Protein AF-A0A7X8V7N8-F1 (afdb_monomer)

Nearest PDB structures (foldseek):
  2z86-assembly1_A  TM=4.215E-01  e=2.408E-12  Escherichia coli
  2z86-assembly1_B  TM=4.150E-01  e=5.001E-12  Escherichia coli
  2z87-assembly3_B  TM=4.044E-01  e=1.797E-11  Escherichia coli
  2z87-assembly2_A  TM=4.180E-01  e=5.380E-11  Escherichia coli
  2z86-assembly2_C  TM=4.058E-01  e=2.926E-11  Escherichia coli

Solvent-accessible surface area (backbone atoms only — not comparable to full-atom values): 20591 Å² total; per-residue (Å²): 122,91,45,57,41,82,44,77,66,94,59,39,12,27,65,52,48,42,48,51,37,74,69,47,87,34,66,22,32,33,39,40,76,54,80,61,51,78,46,63,41,94,63,21,65,59,48,54,52,49,49,29,63,78,66,63,26,29,28,34,30,42,16,26,21,50,84,84,38,87,40,78,61,68,78,71,53,91,86,69,52,49,77,83,62,60,52,59,52,50,40,39,25,30,25,68,46,45,33,53,18,44,72,66,58,88,66,87,34,76,60,33,19,56,56,41,39,54,56,37,34,61,74,77,30,52,64,41,71,40,98,46,71,32,30,37,41,43,75,75,73,85,70,56,70,81,69,58,75,54,57,88,72,29,75,91,41,52,70,51,53,52,42,46,45,52,44,51,50,52,49,27,51,74,73,71,65,55,66,69,70,76,84,77,88,54,72,84,76,68,76,91,55,93,19,56,30,17,41,38,26,45,36,63,61,35,54,91,32,36,67,55,22,49,52,39,62,73,58,47,50,62,100,62,55,58,37,36,38,39,25,34,55,55,48,84,64,57,28,59,63,56,58,58,72,51,60,84,42,88,46,52,43,81,43,77,48,61,92,62,91,53,62,66,65,44,29,48,50,56,47,67,72,35,88,82,38,12,49,29,40,28,51,44,55,32,81,44,65,63,94,49,49,49,50,68,39,54,54,56,48,48,36,68,76,64,55,48,61,65,48,70,49,60,42,67,48,54,51,101,84,68,48,76,35,89,82,40,78,46,70,67,84,77,62,41,86,69,50,20,78,53,46,57,58,29,51,99,67,92,69,46,44,39,34,34,34,33,72,60,52,69,70,76,106

Sequence (365 aa):
MNRVKIFRPTSFSTAEIKKIASESDSDFTLIYSRPGRFDFVRLGLERMVQVADDTLAGMVYSDHFNGGKPHPVIDCQKGSLRDDFDFGGVQLYRSDVLKNAAAQMSKDYKYAGLYDLRLKVSQIAELVHINEFLYYESDTDTRASGEKIFDYVNPRNREVQIEMEQVCTEHLKAIGAWLKPVFKDVDLSLGNFEYEASVIIPCKNRAGTIADALRSALSQKTDFPYNVIVVDDNSTDGTIEIIKSFLSDPKLVYIAQDAGWHGIGGNWNAAIHHEACGRFALQLDSDDIYSGPDTVQKIVDAFREQDCAMVIGSYEITDINFKTLPPGKIDHREWTPDNGRNNALRINGLGAPRGFWTPLLRRIN

pLDDT: mean 92.09, std 10.92, range [41.94, 98.88]

Radius of gyration: 24.15 Å; Cα contacts (8 Å, |Δi|>4): 673; chains: 1; bounding box: 61×39×66 Å

Secondary structure (DSSP, 8-state):
-TTEEEE--S---HHHHHHHHHH--SSEEEEE-SSEEEEEPTTHHHHHHHHHHHHT-SEEEEEEEETTEEEPPPP--TT---SS----SEEEEEHHHHHHHHHT--S--SS-HHHHHHHHHHHHS-EEEEEEEEEEEEES----HHHHTTGGG-GGGHHHHHHHHHHHHHHHHHTT----S------TT-S--S-SEEEEEEESS-TTTHHHHHHHHHT---SS-EEEEEEE----SSHHHHHHHTTTSTTEEEEE--SS--HHHHHHHHHHHSTT--SEEEE--TT---SSTTHHHHHHHHHHHHT-SEEE--EEEE-TT-PEEEEEEE--TT--TTTHHHHHHHSS---SSEEEEHHHHHHH-

Foldseek 3Di:
DQAEDEDEFPALKLVSLLVQLVPGPHQKYKYQPADFDKFWDVCLVVVQVVCCVVQVFQKEAEWAAEVNHTDGADDDDQPQQAPPHPSDRMMMGRSVLSNQQSVPPPDIARHCNNSLSVLSSSVPGHYDYDHDHTIYTYDPDPDDPVVVVCPLLFPVCVSVLVVSLVSLQVSCVVVVNADFLDDDFDDLVPDDAPFQAEEEEEDEALQPFQLQQVVQVLLADAPTHYAYEYEYAPYDNCNVVSLVVCVVRPRYHYHYDDPDDCPPPNSVVVQLPDRNHHQKYKYDYSRDHDPDNHRVVVQSVCCVVVSDFKDAAKDFDADPVRHGDPPGIRGPPVQDSGHNVSSCSHHPDPHDTMMGRSVVVVVVD

Mean predicted aligned error: 5.74 Å

Structure (mmCIF, N/CA/C/O backbone):
data_AF-A0A7X8V7N8-F1
#
_entry.id   AF-A0A7X8V7N8-F1
#
loop_
_atom_site.group_PDB
_atom_site.id
_atom_site.type_symbol
_atom_site.label_atom_id
_atom_site.label_alt_id
_atom_site.label_comp_id
_atom_site.label_asym_id
_atom_site.label_entity_id
_atom_site.label_seq_id
_atom_site.pdbx_PDB_ins_code
_atom_site.Cartn_x
_atom_site.Cartn_y
_atom_site.Cartn_z
_atom_site.occupancy
_atom_site.B_iso_or_equiv
_atom_site.auth_seq_id
_atom_site.auth_comp_id
_atom_site.auth_asym_id
_atom_site.auth_atom_id
_atom_site.pdbx_PDB_model_num
ATOM 1 N N . MET A 1 1 ? 31.096 0.636 -22.786 1.00 56.31 1 MET A N 1
ATOM 2 C CA . MET A 1 1 ? 30.046 1.590 -23.220 1.00 56.31 1 MET A CA 1
ATOM 3 C C . MET A 1 1 ? 29.354 1.260 -24.552 1.00 56.31 1 MET A C 1
ATOM 5 O O . MET A 1 1 ? 28.277 1.788 -24.757 1.00 56.31 1 MET A O 1
ATOM 9 N N . ASN A 1 2 ? 29.853 0.356 -25.414 1.00 76.06 2 ASN A N 1
ATOM 10 C CA . ASN A 1 2 ? 29.203 0.031 -26.705 1.00 76.06 2 ASN A CA 1
ATOM 11 C C . ASN A 1 2 ? 28.040 -0.994 -26.634 1.00 76.06 2 ASN A C 1
ATOM 13 O O . ASN A 1 2 ? 27.605 -1.486 -27.665 1.00 76.06 2 ASN A O 1
ATOM 17 N N . ARG A 1 3 ? 27.580 -1.363 -25.426 1.00 94.00 3 ARG A N 1
ATOM 18 C CA . ARG A 1 3 ? 26.548 -2.399 -25.190 1.00 94.00 3 ARG A CA 1
ATOM 19 C C . ARG A 1 3 ? 25.219 -1.844 -24.667 1.00 94.00 3 ARG A C 1
ATOM 21 O O . ARG A 1 3 ? 24.265 -2.598 -24.537 1.00 94.00 3 ARG A O 1
ATOM 28 N N . VAL A 1 4 ? 25.150 -0.550 -24.345 1.00 97.62 4 VAL A N 1
ATOM 29 C CA . VAL A 1 4 ? 23.971 0.073 -23.725 1.00 97.62 4 VAL A CA 1
ATOM 30 C C . VAL A 1 4 ? 23.521 1.255 -24.569 1.00 97.62 4 VAL A C 1
ATOM 32 O O . VAL A 1 4 ? 24.331 2.130 -24.878 1.00 97.62 4 VAL A O 1
ATOM 35 N N . LYS A 1 5 ? 22.232 1.311 -24.904 1.00 97.75 5 LYS A N 1
ATOM 36 C CA . LYS A 1 5 ? 21.587 2.502 -25.465 1.00 97.75 5 LYS A CA 1
ATOM 37 C C . LYS A 1 5 ? 20.725 3.173 -24.404 1.00 97.75 5 LYS A C 1
ATOM 39 O O . LYS A 1 5 ? 19.970 2.495 -23.720 1.00 97.75 5 LYS A O 1
ATOM 44 N N . ILE A 1 6 ? 20.855 4.489 -24.252 1.00 97.25 6 ILE A N 1
ATOM 45 C CA . ILE A 1 6 ? 20.177 5.259 -23.200 1.00 97.25 6 ILE A CA 1
ATOM 46 C C . ILE A 1 6 ? 19.026 6.060 -23.805 1.00 97.25 6 ILE A C 1
ATOM 48 O O . ILE A 1 6 ? 19.231 6.808 -24.761 1.00 97.25 6 ILE A O 1
ATOM 52 N N . PHE A 1 7 ? 17.848 5.965 -23.193 1.00 97.25 7 PHE A N 1
ATOM 53 C CA . PHE A 1 7 ? 16.649 6.707 -23.560 1.00 97.25 7 PHE A CA 1
ATOM 54 C C . PHE A 1 7 ? 16.176 7.605 -22.417 1.00 97.25 7 PHE A C 1
ATOM 56 O O . PHE A 1 7 ? 16.168 7.225 -21.245 1.00 97.25 7 PHE A O 1
ATOM 63 N N . ARG A 1 8 ? 15.756 8.816 -22.793 1.00 94.81 8 ARG A N 1
ATOM 64 C CA . ARG A 1 8 ? 15.126 9.811 -21.917 1.00 94.81 8 ARG A CA 1
ATOM 65 C C . ARG A 1 8 ? 13.708 10.077 -22.430 1.00 94.81 8 ARG A C 1
ATOM 67 O O . ARG A 1 8 ? 13.538 11.021 -23.203 1.00 94.81 8 ARG A O 1
ATOM 74 N N . PRO A 1 9 ? 12.733 9.210 -22.107 1.00 89.50 9 PRO A N 1
ATOM 75 C CA . PRO A 1 9 ? 11.371 9.353 -22.605 1.00 89.50 9 PRO A CA 1
ATOM 76 C C . PRO A 1 9 ? 10.776 10.707 -22.220 1.00 89.50 9 PRO A C 1
ATOM 78 O O . PRO A 1 9 ? 10.986 11.210 -21.117 1.00 89.50 9 PRO A O 1
ATOM 81 N N . THR A 1 10 ? 9.999 11.281 -23.134 1.00 83.56 10 THR A N 1
ATOM 82 C CA . THR A 1 10 ? 9.235 12.519 -22.876 1.00 83.56 10 THR A CA 1
ATOM 83 C C . THR A 1 10 ? 7.825 12.243 -22.347 1.00 83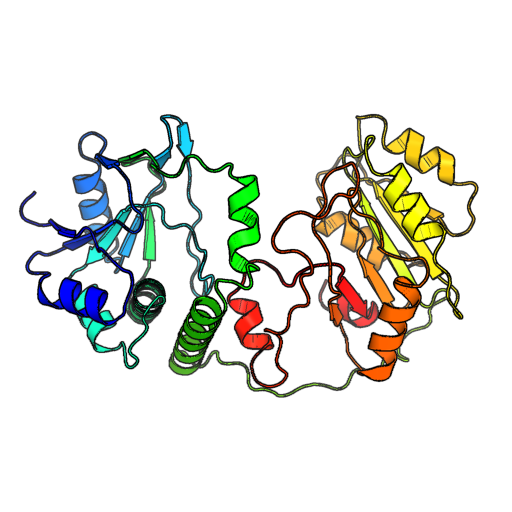.56 10 THR A C 1
ATOM 85 O O . THR A 1 10 ? 7.159 13.143 -21.841 1.00 83.56 10 THR A O 1
ATOM 88 N N . SER A 1 11 ? 7.370 10.992 -22.453 1.00 89.19 11 SER A N 1
ATOM 89 C CA . SER A 1 11 ? 6.117 10.476 -21.899 1.00 89.19 11 SER A CA 1
ATOM 90 C C . SER A 1 11 ? 6.263 8.985 -21.590 1.00 89.19 11 SER A C 1
ATOM 92 O O . SER A 1 11 ? 7.183 8.340 -22.082 1.00 89.19 11 SER A O 1
ATOM 94 N N . PHE A 1 12 ? 5.325 8.411 -20.843 1.00 91.56 12 PHE A N 1
ATOM 95 C CA . PHE A 1 12 ? 5.281 6.967 -20.583 1.00 91.56 12 PHE A CA 1
ATOM 96 C C . PHE A 1 12 ? 4.120 6.285 -21.314 1.00 91.56 12 PHE A C 1
ATOM 98 O O . PHE A 1 12 ? 3.522 5.345 -20.804 1.00 91.56 12 PHE A O 1
ATOM 105 N N . SER A 1 13 ? 3.784 6.769 -22.512 1.00 96.12 13 SER A N 1
ATOM 106 C CA . SER A 1 13 ? 2.738 6.187 -23.362 1.00 96.12 13 SER A CA 1
ATOM 107 C C . SER A 1 13 ? 3.183 4.877 -24.022 1.00 96.12 13 SER A C 1
ATOM 109 O O . SER A 1 13 ? 4.377 4.657 -24.239 1.00 96.12 13 SER A O 1
ATOM 111 N N . THR A 1 14 ? 2.234 4.024 -24.424 1.00 98.00 14 THR A N 1
ATOM 112 C CA . THR A 1 14 ? 2.541 2.804 -25.199 1.00 98.00 14 THR A CA 1
ATOM 113 C C . THR A 1 14 ? 3.301 3.135 -26.486 1.00 98.00 14 THR A C 1
ATOM 115 O O . THR A 1 14 ? 4.229 2.418 -26.859 1.00 98.00 14 THR A O 1
ATOM 118 N N . ALA A 1 15 ? 2.948 4.239 -27.152 1.00 97.94 15 ALA A N 1
ATOM 119 C CA . ALA A 1 15 ? 3.613 4.678 -28.375 1.00 97.94 15 ALA A CA 1
ATOM 120 C C . ALA A 1 15 ? 5.097 5.011 -28.144 1.00 97.94 15 ALA A C 1
ATOM 122 O O . ALA A 1 15 ? 5.948 4.557 -28.910 1.00 97.94 15 ALA A O 1
ATOM 123 N N . GLU A 1 16 ? 5.419 5.743 -27.071 1.00 97.56 16 GLU A N 1
ATOM 124 C CA . GLU A 1 16 ? 6.809 6.072 -26.727 1.00 97.56 16 GLU A CA 1
ATOM 125 C C . GLU A 1 16 ? 7.606 4.814 -26.356 1.00 97.56 16 GLU A C 1
ATOM 127 O O . GLU A 1 16 ? 8.729 4.633 -26.824 1.00 97.56 16 GLU A O 1
ATOM 132 N N . ILE A 1 17 ? 7.015 3.890 -25.591 1.00 98.12 17 ILE A N 1
ATOM 133 C CA . ILE A 1 17 ? 7.671 2.622 -25.247 1.00 98.12 17 ILE A CA 1
ATOM 134 C C . ILE A 1 17 ? 7.950 1.768 -26.491 1.00 98.12 17 ILE A C 1
ATOM 136 O O . ILE A 1 17 ? 9.059 1.254 -26.654 1.00 98.12 17 ILE A O 1
ATOM 140 N N . LYS A 1 18 ? 6.982 1.639 -27.405 1.00 98.38 18 LYS A N 1
ATOM 141 C CA . LYS A 1 18 ? 7.172 0.908 -28.669 1.00 98.38 18 LYS A CA 1
ATOM 142 C C . LYS A 1 18 ? 8.242 1.560 -29.544 1.00 98.38 18 LYS A C 1
ATOM 144 O O . LYS A 1 18 ? 9.033 0.849 -30.166 1.00 98.38 18 LYS A O 1
ATOM 149 N N . LYS A 1 19 ? 8.314 2.893 -29.558 1.00 98.25 19 LYS A N 1
ATOM 150 C CA . LYS A 1 19 ? 9.383 3.631 -30.238 1.00 98.25 19 LYS A CA 1
ATOM 151 C C . LYS A 1 19 ? 10.750 3.300 -29.636 1.00 98.25 19 LYS A C 1
ATOM 153 O O . LYS A 1 19 ? 11.632 2.878 -30.384 1.00 98.25 19 LYS A O 1
ATOM 158 N N . ILE A 1 20 ? 10.901 3.392 -28.312 1.00 98.31 20 ILE A N 1
ATOM 159 C CA . ILE A 1 20 ? 12.133 3.006 -27.602 1.00 98.31 20 ILE A CA 1
ATOM 160 C C . ILE A 1 20 ? 12.540 1.580 -27.980 1.00 98.31 20 ILE A C 1
ATOM 162 O O . ILE A 1 20 ? 13.678 1.358 -28.393 1.00 98.31 20 ILE A O 1
ATOM 166 N N . ALA A 1 21 ? 11.608 0.625 -27.931 1.00 98.12 21 ALA A N 1
ATOM 167 C CA . ALA A 1 21 ? 11.865 -0.760 -28.314 1.00 98.12 21 ALA A CA 1
ATOM 168 C C . ALA A 1 21 ? 12.367 -0.899 -29.759 1.00 98.12 21 ALA A C 1
ATOM 170 O O . ALA A 1 21 ? 13.331 -1.623 -30.013 1.00 98.12 21 ALA A O 1
ATOM 171 N N . SER A 1 22 ? 11.756 -0.180 -30.704 1.00 98.06 22 SER A N 1
ATOM 172 C CA . SER A 1 22 ? 12.162 -0.204 -32.115 1.00 98.06 22 SER A CA 1
ATOM 173 C C . SER A 1 22 ? 13.557 0.386 -32.348 1.00 98.06 22 SER A C 1
ATOM 175 O O . SER A 1 22 ? 14.311 -0.120 -33.177 1.00 98.06 22 SER A O 1
ATOM 177 N N . GLU A 1 23 ? 13.928 1.407 -31.575 1.00 98.00 23 GLU A N 1
ATOM 178 C CA . GLU A 1 23 ? 15.216 2.095 -31.670 1.00 98.00 23 GLU A CA 1
ATOM 179 C C . GLU A 1 23 ? 16.317 1.408 -30.845 1.00 98.00 23 GLU A C 1
ATOM 181 O O . GLU A 1 23 ? 17.474 1.811 -30.918 1.00 98.00 23 GLU A O 1
ATOM 186 N N . SER A 1 24 ? 16.000 0.381 -30.056 1.00 97.19 24 SER A N 1
ATOM 187 C CA . SER A 1 24 ? 16.948 -0.312 -29.174 1.00 97.19 24 SER A CA 1
ATOM 188 C C . SER A 1 24 ? 17.864 -1.270 -29.950 1.00 97.19 24 SER A C 1
ATOM 190 O O . SER A 1 24 ? 17.538 -2.438 -30.135 1.00 97.19 24 SER A O 1
ATOM 192 N N . ASP A 1 25 ? 19.011 -0.800 -30.435 1.00 96.31 25 ASP A N 1
ATOM 193 C CA . ASP A 1 25 ? 19.947 -1.541 -31.308 1.00 96.31 25 ASP A CA 1
ATOM 194 C C . ASP A 1 25 ? 21.219 -2.063 -30.605 1.00 96.31 25 ASP A C 1
ATOM 196 O O . ASP A 1 25 ? 22.067 -2.677 -31.250 1.00 96.31 25 ASP A O 1
ATOM 200 N N . SER A 1 26 ? 21.317 -1.890 -29.284 1.00 97.50 26 SER A N 1
ATOM 201 C CA . SER A 1 26 ? 22.384 -2.432 -28.424 1.00 97.50 26 SER A CA 1
ATOM 202 C C . SER A 1 26 ? 21.903 -3.641 -27.609 1.00 97.50 26 SER A C 1
ATOM 204 O O . SER A 1 26 ? 20.697 -3.852 -27.490 1.00 97.50 26 SER A O 1
ATOM 206 N N . ASP A 1 27 ? 22.815 -4.392 -26.975 1.00 98.12 27 ASP A N 1
ATOM 207 C CA . ASP A 1 27 ? 22.478 -5.525 -26.084 1.00 98.12 27 ASP A CA 1
ATOM 208 C C . ASP A 1 27 ? 21.501 -5.133 -24.963 1.00 98.12 27 ASP A C 1
ATOM 210 O O . ASP A 1 27 ? 20.564 -5.871 -24.651 1.00 98.12 27 ASP A O 1
ATOM 214 N N . PHE A 1 28 ? 21.701 -3.944 -24.388 1.00 98.75 28 PHE A N 1
ATOM 215 C CA . PHE A 1 28 ? 20.887 -3.402 -23.309 1.00 98.75 28 PHE A CA 1
ATOM 216 C C . PHE A 1 28 ? 20.300 -2.037 -23.648 1.00 98.75 28 PHE A C 1
ATOM 218 O O . PHE A 1 28 ? 20.905 -1.213 -24.343 1.00 98.75 28 PHE A O 1
ATOM 225 N N . THR A 1 29 ? 19.134 -1.786 -23.069 1.00 98.69 29 THR A N 1
ATOM 226 C CA . THR A 1 29 ? 18.376 -0.547 -23.183 1.00 98.69 29 THR A CA 1
ATOM 227 C C . THR A 1 29 ? 18.164 0.031 -21.801 1.00 98.69 29 THR A C 1
ATOM 229 O O . THR A 1 29 ? 17.533 -0.586 -20.949 1.00 98.69 29 THR A O 1
ATOM 232 N N . LEU A 1 30 ? 18.694 1.222 -21.571 1.00 98.44 30 LEU A N 1
ATOM 233 C CA . LEU A 1 30 ? 18.518 1.954 -20.332 1.00 98.44 30 LEU A CA 1
ATOM 234 C C . LEU A 1 30 ? 17.418 2.995 -20.516 1.00 98.44 30 LEU A C 1
ATOM 236 O O . LEU A 1 30 ? 17.503 3.823 -21.424 1.00 98.44 30 LEU A O 1
ATOM 240 N N . ILE A 1 31 ? 16.423 2.984 -19.636 1.00 98.19 31 ILE A N 1
ATOM 241 C CA . ILE A 1 31 ? 15.345 3.974 -19.595 1.00 98.19 31 ILE A CA 1
ATOM 242 C C . ILE A 1 31 ? 15.472 4.771 -18.298 1.00 98.19 31 ILE A C 1
ATOM 244 O O . ILE A 1 31 ? 15.513 4.190 -17.212 1.00 98.19 31 ILE A O 1
ATOM 248 N N . TYR A 1 32 ? 15.500 6.103 -18.407 1.00 96.12 32 TYR A N 1
ATOM 249 C CA . TYR A 1 32 ? 15.252 6.960 -17.249 1.00 96.12 32 TYR A CA 1
ATOM 250 C C . TYR A 1 32 ? 13.746 7.117 -17.030 1.00 96.12 32 TYR A C 1
ATOM 252 O O . TYR A 1 32 ? 13.036 7.630 -17.895 1.00 96.12 32 TYR A O 1
ATOM 260 N N . SER A 1 33 ? 13.258 6.644 -15.884 1.00 91.25 33 SER A N 1
ATOM 261 C CA . SER A 1 33 ? 11.829 6.558 -15.546 1.00 91.25 33 SER A CA 1
ATOM 262 C C . SER A 1 33 ? 11.271 7.843 -14.925 1.00 91.25 33 SER A C 1
ATOM 264 O O . SER A 1 33 ? 10.074 7.932 -14.655 1.00 91.25 33 SER A O 1
ATOM 266 N N . ARG A 1 34 ? 12.124 8.847 -14.685 1.00 86.44 34 ARG A N 1
ATOM 267 C CA . ARG A 1 34 ? 11.771 10.136 -14.079 1.00 86.44 34 ARG A CA 1
ATOM 268 C C . ARG A 1 34 ? 12.607 11.268 -14.687 1.00 86.44 34 ARG A C 1
ATOM 270 O O . ARG A 1 34 ? 13.722 11.018 -15.156 1.00 86.44 34 ARG A O 1
ATOM 277 N N . PRO A 1 35 ? 12.096 12.512 -14.703 1.00 81.94 35 PRO A N 1
ATOM 278 C CA . PRO A 1 35 ? 12.912 13.671 -15.037 1.00 81.94 35 PRO A CA 1
ATOM 279 C C . PRO A 1 35 ? 13.982 13.877 -13.961 1.00 81.94 35 PRO A C 1
ATOM 281 O O . PRO A 1 35 ? 13.728 13.684 -12.778 1.00 81.94 35 PRO A O 1
ATOM 284 N N . GLY A 1 36 ? 15.177 14.288 -14.369 1.00 84.56 36 GLY A N 1
ATOM 285 C CA . GLY A 1 36 ? 16.266 14.540 -13.435 1.00 84.56 36 GLY A CA 1
ATOM 286 C C . GLY A 1 36 ? 17.627 14.319 -14.066 1.00 84.56 36 GLY A C 1
ATOM 287 O O . GLY A 1 36 ? 17.757 14.019 -15.262 1.00 84.56 36 GLY A O 1
ATOM 288 N N . ARG A 1 37 ? 18.660 14.486 -13.244 1.00 89.44 37 ARG A N 1
ATOM 289 C CA . ARG A 1 37 ? 20.034 14.171 -13.622 1.00 89.44 37 ARG A CA 1
ATOM 290 C C . ARG A 1 37 ? 20.488 12.904 -12.900 1.00 89.44 37 ARG A C 1
ATOM 292 O O . ARG A 1 37 ? 20.351 12.794 -11.683 1.00 89.44 37 ARG A O 1
ATOM 299 N N . PHE A 1 38 ? 21.057 12.001 -13.698 1.00 94.00 38 PHE A N 1
ATOM 300 C CA . PHE A 1 38 ? 21.561 10.695 -13.294 1.00 94.00 38 PHE A CA 1
ATOM 301 C C . PHE A 1 38 ? 23.054 10.620 -13.598 1.00 94.00 38 PHE A C 1
ATOM 303 O O . PHE A 1 38 ? 23.449 10.704 -14.766 1.00 94.00 38 PHE A O 1
ATOM 310 N N . ASP A 1 39 ? 23.873 10.467 -12.563 1.00 95.06 39 ASP A N 1
ATOM 311 C CA . ASP A 1 39 ? 25.318 10.286 -12.693 1.00 95.06 39 ASP A CA 1
ATOM 312 C C . ASP A 1 39 ? 25.705 8.937 -12.083 1.00 95.06 39 ASP A C 1
ATOM 314 O O . ASP A 1 39 ? 25.472 8.690 -10.904 1.00 95.06 39 ASP A O 1
ATOM 318 N N . PHE A 1 40 ? 26.302 8.045 -12.869 1.00 97.12 40 PHE A N 1
ATOM 319 C CA . PHE A 1 40 ? 26.748 6.751 -12.356 1.00 97.12 40 PHE A CA 1
ATOM 320 C C . PHE A 1 40 ? 27.954 6.904 -11.433 1.00 97.12 40 PHE A C 1
ATOM 322 O O . PHE A 1 40 ? 28.860 7.701 -11.698 1.00 97.12 40 PHE A O 1
ATOM 329 N N . VAL A 1 41 ? 28.012 6.075 -10.387 1.00 96.75 41 VAL A N 1
ATOM 330 C CA . VAL A 1 41 ? 29.273 5.865 -9.668 1.00 96.75 41 VAL A CA 1
ATOM 331 C C . VAL A 1 41 ? 30.304 5.264 -10.627 1.00 96.75 41 VAL A C 1
ATOM 333 O O . VAL A 1 41 ? 29.969 4.755 -11.702 1.00 96.75 41 VAL A O 1
ATOM 336 N N . ARG A 1 42 ? 31.587 5.302 -10.257 1.00 96.56 42 ARG A N 1
ATOM 337 C CA . ARG A 1 42 ? 32.636 4.683 -11.074 1.00 96.56 42 ARG A CA 1
ATOM 338 C C . ARG A 1 42 ? 32.300 3.205 -11.317 1.00 96.56 42 ARG A C 1
ATOM 340 O O . ARG A 1 42 ? 32.230 2.441 -10.364 1.00 96.56 42 ARG A O 1
ATOM 347 N N . LEU A 1 43 ? 32.159 2.828 -12.590 1.00 96.88 43 LEU A N 1
ATOM 348 C CA . LEU A 1 43 ? 31.753 1.491 -13.049 1.00 96.88 43 LEU A CA 1
ATOM 349 C C . LEU A 1 43 ? 30.318 1.068 -12.669 1.00 96.88 43 LEU A C 1
ATOM 351 O O . LEU A 1 43 ? 29.994 -0.113 -12.750 1.00 96.88 43 LEU A O 1
ATOM 355 N N . GLY A 1 44 ? 29.447 2.003 -12.274 1.00 97.75 44 GLY A N 1
ATOM 356 C CA . GLY A 1 44 ? 28.074 1.693 -11.868 1.00 97.75 44 GLY A CA 1
ATOM 357 C C . GLY A 1 44 ? 27.238 1.084 -12.996 1.00 97.75 44 GLY A C 1
ATOM 358 O O . GLY A 1 44 ? 26.598 0.054 -12.806 1.00 97.75 44 GLY A O 1
ATOM 359 N N . LEU A 1 45 ? 27.295 1.660 -14.201 1.00 98.06 45 LEU A N 1
ATOM 360 C CA . LEU A 1 45 ? 26.569 1.123 -15.357 1.00 98.06 45 LEU A CA 1
ATOM 361 C C . LEU A 1 45 ? 27.143 -0.227 -15.805 1.00 98.06 45 LEU A C 1
ATOM 363 O O . LEU A 1 45 ? 26.396 -1.147 -16.133 1.00 98.06 45 LEU A O 1
ATOM 367 N N . GLU A 1 46 ? 28.468 -0.365 -15.800 1.00 98.00 46 GLU A N 1
ATOM 368 C CA . GLU A 1 46 ? 29.149 -1.628 -16.076 1.00 98.00 46 GLU A CA 1
ATOM 369 C C . GLU A 1 46 ? 28.735 -2.717 -15.083 1.00 98.00 46 GLU A C 1
ATOM 371 O O . GLU A 1 46 ? 28.513 -3.855 -15.494 1.00 98.00 46 GLU A O 1
ATOM 376 N N . ARG A 1 47 ? 28.571 -2.366 -13.803 1.00 98.25 47 ARG A N 1
ATOM 377 C CA . ARG A 1 47 ? 28.080 -3.275 -12.767 1.00 98.25 47 ARG A CA 1
ATOM 378 C C . ARG A 1 47 ? 26.641 -3.712 -13.029 1.00 98.25 47 ARG A C 1
ATOM 380 O O . ARG A 1 47 ? 26.366 -4.905 -12.942 1.00 98.25 47 ARG A O 1
ATOM 387 N N . MET A 1 48 ? 25.750 -2.796 -13.419 1.00 98.56 48 MET A N 1
ATOM 388 C CA . MET A 1 48 ? 24.379 -3.161 -13.809 1.00 98.56 48 MET A CA 1
ATOM 389 C C . MET A 1 48 ? 24.366 -4.140 -14.989 1.00 98.56 48 MET A C 1
ATOM 391 O O . MET A 1 48 ? 23.673 -5.152 -14.941 1.00 98.56 48 MET A O 1
ATOM 395 N N . VAL A 1 49 ? 25.164 -3.870 -16.028 1.00 98.50 49 VAL A N 1
ATOM 396 C CA . VAL A 1 49 ? 25.304 -4.759 -17.196 1.00 98.50 49 VAL A CA 1
ATOM 397 C C . VAL A 1 49 ? 25.832 -6.133 -16.788 1.00 98.50 49 VAL A C 1
ATOM 399 O O . VAL A 1 49 ? 25.287 -7.143 -17.223 1.00 98.50 49 VAL A O 1
ATOM 402 N N . GLN A 1 50 ? 26.861 -6.175 -15.938 1.00 98.44 50 GLN A N 1
ATOM 403 C CA . GLN A 1 50 ? 27.426 -7.425 -15.435 1.00 98.44 50 GLN A CA 1
ATOM 404 C C . GLN A 1 50 ? 26.368 -8.259 -14.708 1.00 98.44 50 GLN A C 1
ATOM 406 O O . GLN A 1 50 ? 26.203 -9.432 -15.024 1.00 98.44 50 GLN A O 1
ATOM 411 N N . VAL A 1 51 ? 25.622 -7.661 -13.773 1.00 98.44 51 VAL A N 1
ATOM 412 C CA . VAL A 1 51 ? 24.581 -8.389 -13.034 1.00 98.44 51 VAL A CA 1
ATOM 413 C C . VAL A 1 51 ? 23.477 -8.870 -13.974 1.00 98.44 51 VAL A C 1
ATOM 415 O O . VAL A 1 51 ? 23.025 -10.004 -13.841 1.00 98.44 51 VAL A O 1
ATOM 418 N N . ALA A 1 52 ? 23.066 -8.059 -14.950 1.00 98.19 52 ALA A N 1
ATOM 419 C CA . ALA A 1 52 ? 22.056 -8.463 -15.925 1.00 98.19 52 ALA A CA 1
ATOM 420 C C . ALA A 1 52 ? 22.509 -9.654 -16.795 1.00 98.19 52 ALA A C 1
ATOM 422 O O . ALA A 1 52 ? 21.697 -10.528 -17.096 1.00 98.19 52 ALA A O 1
ATOM 423 N N . 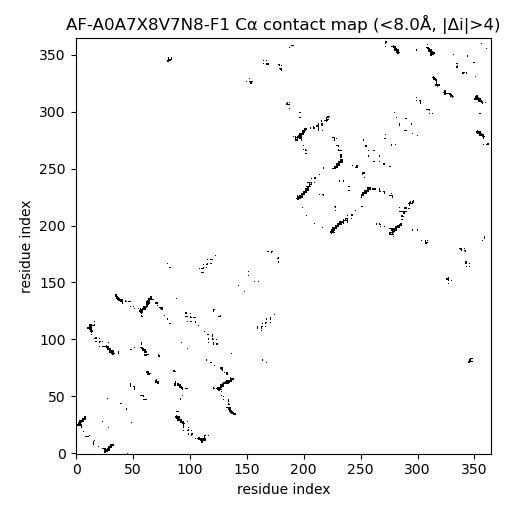ASP A 1 53 ? 23.790 -9.718 -17.174 1.00 97.94 53 ASP A N 1
ATOM 424 C CA . ASP A 1 53 ? 24.366 -10.873 -17.876 1.00 97.94 53 ASP A CA 1
ATOM 425 C C . ASP A 1 53 ? 24.460 -12.109 -16.964 1.00 97.94 53 ASP A C 1
ATOM 427 O O . ASP A 1 53 ? 24.001 -13.183 -17.350 1.00 97.94 53 ASP A O 1
ATOM 431 N N . ASP A 1 54 ? 24.995 -11.958 -15.749 1.00 98.25 54 ASP A N 1
ATOM 432 C CA . ASP A 1 54 ? 25.226 -13.067 -14.810 1.00 98.25 54 ASP A CA 1
ATOM 433 C C . ASP A 1 54 ? 23.914 -13.715 -14.331 1.00 98.25 54 ASP A C 1
ATOM 435 O O . ASP A 1 54 ? 23.862 -14.915 -14.060 1.00 98.25 54 ASP A O 1
ATOM 439 N N . THR A 1 55 ? 22.842 -12.924 -14.229 1.00 97.50 55 THR A N 1
ATOM 440 C CA . THR A 1 55 ? 21.520 -13.375 -13.758 1.00 97.50 55 THR A CA 1
ATOM 441 C C . THR A 1 55 ? 20.544 -13.701 -14.882 1.00 97.50 55 THR A C 1
ATOM 443 O O . THR A 1 55 ? 19.485 -14.268 -14.617 1.00 97.50 55 THR A O 1
ATOM 446 N N . LEU A 1 56 ? 20.870 -13.335 -16.127 1.00 97.69 56 LEU A N 1
ATOM 447 C CA . LEU A 1 56 ? 19.956 -13.382 -17.274 1.00 97.69 56 LEU A CA 1
ATOM 448 C C . LEU A 1 56 ? 18.646 -12.595 -17.050 1.00 97.69 56 LEU A C 1
ATOM 450 O O . LEU A 1 56 ? 17.628 -12.889 -17.679 1.00 97.69 56 LEU A O 1
ATOM 454 N N . ALA A 1 57 ? 18.657 -11.596 -16.161 1.00 97.62 57 ALA A N 1
ATOM 455 C CA . ALA A 1 57 ? 17.478 -10.808 -15.819 1.00 97.62 57 ALA A CA 1
ATOM 456 C C . ALA A 1 57 ? 16.957 -10.008 -17.019 1.00 97.62 57 ALA A C 1
ATOM 458 O O . ALA A 1 57 ? 17.726 -9.398 -17.762 1.00 97.62 57 ALA A O 1
ATOM 459 N N . GLY A 1 58 ? 15.635 -9.945 -17.183 1.00 98.00 58 GLY A N 1
ATOM 460 C CA . GLY A 1 58 ? 15.010 -9.131 -18.229 1.00 98.00 58 GLY A CA 1
ATOM 461 C C . GLY A 1 58 ? 15.136 -7.634 -17.962 1.00 98.00 58 GLY A C 1
ATOM 462 O O . GLY A 1 58 ? 15.239 -6.839 -18.898 1.00 98.00 58 GLY A O 1
ATOM 463 N N . MET A 1 59 ? 15.165 -7.271 -16.682 1.00 98.50 59 MET A N 1
ATOM 464 C CA . MET A 1 59 ? 15.387 -5.918 -16.191 1.00 98.50 59 MET A CA 1
ATOM 465 C C . MET A 1 59 ? 16.206 -5.975 -14.905 1.00 98.50 59 MET A C 1
ATOM 467 O O . MET A 1 59 ? 15.935 -6.803 -14.034 1.00 98.50 59 MET A O 1
ATOM 471 N N . VAL A 1 60 ? 17.149 -5.051 -14.760 1.00 98.62 60 VAL A N 1
ATOM 472 C CA . VAL A 1 60 ? 17.831 -4.773 -13.499 1.00 98.62 60 VAL A CA 1
ATOM 473 C C . VAL A 1 60 ? 17.638 -3.320 -13.087 1.00 98.62 60 VAL A C 1
ATOM 475 O O . VAL A 1 60 ? 17.537 -2.416 -13.921 1.00 98.62 60 VAL A O 1
ATOM 478 N N . TYR A 1 61 ? 17.597 -3.107 -11.782 1.00 98.50 61 TYR A N 1
ATOM 479 C CA . TYR A 1 61 ? 17.498 -1.802 -11.137 1.00 98.50 61 TYR A CA 1
ATOM 480 C C . TYR A 1 61 ? 18.301 -1.839 -9.834 1.00 98.50 61 TYR A C 1
ATOM 482 O O . TYR A 1 61 ? 18.662 -2.922 -9.376 1.00 98.50 61 TYR A O 1
ATOM 490 N N . SER A 1 62 ? 18.638 -0.687 -9.260 1.00 98.31 62 SER A N 1
ATOM 491 C CA . SER A 1 62 ? 19.541 -0.639 -8.107 1.00 98.31 62 SER A CA 1
ATOM 492 C C . SER A 1 62 ? 19.141 0.401 -7.077 1.00 98.31 62 SER A C 1
ATOM 494 O O . SER A 1 62 ? 18.469 1.389 -7.398 1.00 98.31 62 SER A O 1
ATOM 496 N N . ASP A 1 63 ? 19.683 0.232 -5.875 1.00 98.06 63 ASP A N 1
ATOM 497 C CA . ASP A 1 63 ? 19.790 1.316 -4.910 1.00 98.06 63 ASP A CA 1
ATOM 498 C C . ASP A 1 63 ? 20.532 2.514 -5.529 1.00 98.06 63 ASP A C 1
ATOM 500 O O . ASP A 1 63 ? 21.330 2.396 -6.475 1.00 98.06 63 ASP A O 1
ATOM 504 N N . HIS A 1 64 ? 20.270 3.703 -4.995 1.00 96.94 64 HIS A N 1
ATOM 505 C CA . HIS A 1 64 ? 20.846 4.939 -5.514 1.00 96.94 64 HIS A CA 1
ATOM 506 C C . HIS A 1 64 ? 21.069 5.968 -4.414 1.00 96.94 64 HIS A C 1
ATOM 508 O O . HIS A 1 64 ? 20.573 5.848 -3.295 1.00 96.94 64 HIS A O 1
ATOM 514 N N . PHE A 1 65 ? 21.849 6.996 -4.718 1.00 95.69 65 PHE A N 1
ATOM 515 C CA . PHE A 1 65 ? 21.968 8.158 -3.852 1.00 95.69 65 PHE A CA 1
ATOM 516 C C . PHE A 1 65 ? 20.962 9.215 -4.292 1.00 95.69 65 PHE A C 1
ATOM 518 O O . PHE A 1 65 ? 21.038 9.672 -5.427 1.00 95.69 65 PHE A O 1
ATOM 525 N N . ASN A 1 66 ? 20.080 9.665 -3.401 1.00 90.00 66 ASN A N 1
ATOM 526 C CA . ASN A 1 66 ? 19.190 10.797 -3.658 1.00 90.00 66 ASN A CA 1
ATOM 527 C C . ASN A 1 66 ? 19.634 12.000 -2.817 1.00 90.00 66 ASN A C 1
ATOM 529 O O . ASN A 1 66 ? 19.757 11.906 -1.592 1.00 90.00 66 ASN A O 1
ATOM 533 N N . GLY A 1 67 ? 19.973 13.117 -3.468 1.00 84.12 67 GLY A N 1
ATOM 534 C CA . GLY A 1 67 ? 20.510 14.297 -2.776 1.00 84.12 67 GLY A CA 1
ATOM 535 C C . GLY A 1 67 ? 21.789 13.998 -1.976 1.00 84.12 67 GLY A C 1
ATOM 536 O O . GLY A 1 67 ? 22.020 14.581 -0.918 1.00 84.12 67 GLY A O 1
ATOM 537 N N . GLY A 1 68 ? 22.590 13.034 -2.445 1.00 84.81 68 GLY A N 1
ATOM 538 C CA . GLY A 1 68 ? 23.815 12.570 -1.784 1.00 84.81 68 GLY A CA 1
ATOM 539 C C . GLY A 1 68 ? 23.603 11.621 -0.597 1.00 84.81 68 GLY A C 1
ATOM 540 O O . GLY A 1 68 ? 24.587 11.204 0.012 1.00 84.81 68 GLY A O 1
ATOM 541 N N . LYS A 1 69 ? 22.360 11.253 -0.263 1.00 91.69 69 LYS A N 1
ATOM 542 C CA . LYS A 1 69 ? 22.049 10.289 0.804 1.00 91.69 69 LYS A CA 1
ATOM 543 C C . LYS A 1 69 ? 21.731 8.908 0.223 1.00 91.69 69 LYS A C 1
ATOM 545 O O . LYS A 1 69 ? 21.079 8.856 -0.818 1.00 91.69 69 LYS A O 1
ATOM 550 N N . PRO A 1 70 ? 22.149 7.807 0.877 1.00 95.75 70 PRO A N 1
ATOM 551 C CA . PRO A 1 70 ? 21.742 6.461 0.482 1.00 95.75 70 PRO A CA 1
ATOM 552 C C . PRO A 1 70 ? 20.215 6.334 0.461 1.00 95.75 70 PRO A C 1
ATOM 554 O O . PRO A 1 70 ? 19.556 6.663 1.449 1.00 95.75 70 PRO A O 1
ATOM 557 N N . HIS A 1 71 ? 19.671 5.863 -0.653 1.00 95.00 71 HIS A N 1
ATOM 558 C CA . HIS A 1 71 ? 18.253 5.606 -0.849 1.00 95.00 71 HIS A CA 1
ATOM 559 C C . HIS A 1 71 ? 18.070 4.173 -1.370 1.00 95.00 71 HIS A C 1
ATOM 561 O O . HIS A 1 71 ? 18.108 3.951 -2.587 1.00 95.00 71 HIS A O 1
ATOM 567 N N . PRO A 1 72 ? 17.927 3.183 -0.469 1.00 96.19 72 PRO A N 1
ATOM 568 C CA . PRO A 1 72 ? 17.645 1.827 -0.892 1.00 96.19 72 PRO A CA 1
ATOM 569 C C . PRO A 1 72 ? 16.238 1.735 -1.484 1.00 96.19 72 PRO A C 1
ATOM 571 O O . PRO A 1 72 ? 15.310 2.383 -0.990 1.00 96.19 72 PRO A O 1
ATOM 574 N N . VAL A 1 73 ? 16.080 0.940 -2.534 1.00 94.44 73 VAL A N 1
ATOM 575 C CA . VAL A 1 73 ? 14.770 0.572 -3.080 1.00 94.44 73 VAL A CA 1
ATOM 576 C C . VAL A 1 73 ? 14.400 -0.839 -2.615 1.00 94.44 73 VAL A C 1
ATOM 578 O O . VAL A 1 73 ? 15.174 -1.525 -1.950 1.00 94.44 73 VAL A O 1
ATOM 581 N N . ILE A 1 74 ? 13.166 -1.257 -2.879 1.00 90.62 74 ILE A N 1
ATOM 582 C CA . ILE A 1 74 ? 12.640 -2.537 -2.390 1.00 90.62 74 ILE A CA 1
ATOM 583 C C . ILE A 1 74 ? 12.731 -3.638 -3.451 1.00 90.62 74 ILE A C 1
ATOM 585 O O . ILE A 1 74 ? 12.586 -3.398 -4.653 1.00 90.62 74 ILE A O 1
ATOM 589 N N . ASP A 1 75 ? 12.909 -4.877 -2.991 1.00 92.25 75 ASP A N 1
ATOM 590 C CA . ASP A 1 75 ? 12.918 -6.059 -3.854 1.00 92.25 75 ASP A CA 1
ATOM 591 C C . ASP A 1 75 ? 11.541 -6.291 -4.491 1.00 92.25 75 ASP A C 1
ATOM 593 O O . ASP A 1 75 ? 10.514 -6.421 -3.815 1.00 92.25 75 ASP A O 1
ATOM 597 N N . CYS A 1 76 ? 11.512 -6.370 -5.820 1.00 92.31 76 CYS A N 1
ATOM 598 C CA . CYS A 1 76 ? 10.310 -6.652 -6.584 1.00 92.31 76 CYS A CA 1
ATOM 599 C C . CYS A 1 76 ? 10.064 -8.153 -6.561 1.00 92.31 76 CYS A C 1
ATOM 601 O O . CYS A 1 76 ? 10.612 -8.913 -7.354 1.00 92.31 76 CYS A O 1
ATOM 603 N N . GLN A 1 77 ? 9.194 -8.580 -5.653 1.00 90.56 77 GLN A N 1
ATOM 604 C CA . GLN A 1 77 ? 8.805 -9.977 -5.541 1.00 90.56 77 GLN A CA 1
ATOM 605 C C . GLN A 1 77 ? 8.003 -10.424 -6.766 1.00 90.56 77 GLN A C 1
ATOM 607 O O . GLN A 1 77 ? 7.248 -9.643 -7.362 1.00 90.56 77 GLN A O 1
ATOM 612 N N . LYS A 1 78 ? 8.118 -11.708 -7.115 1.00 90.12 78 LYS A N 1
ATOM 613 C CA . LYS A 1 78 ? 7.290 -12.323 -8.152 1.00 90.12 78 LYS A CA 1
ATOM 614 C C . LYS A 1 78 ? 5.807 -12.106 -7.841 1.00 90.12 78 LYS A C 1
ATOM 616 O O . LYS A 1 78 ? 5.355 -12.368 -6.732 1.00 90.12 78 LYS A O 1
ATOM 621 N N . GLY A 1 79 ? 5.054 -11.635 -8.833 1.00 91.56 79 GLY A N 1
ATOM 622 C CA . GLY A 1 79 ? 3.639 -11.299 -8.667 1.00 91.56 79 GLY A CA 1
ATOM 623 C C . GLY A 1 79 ? 3.373 -9.919 -8.053 1.00 91.56 79 GLY A C 1
ATOM 624 O O . GLY A 1 79 ? 2.218 -9.609 -7.788 1.00 91.56 79 GLY A O 1
ATOM 625 N N . SER A 1 80 ? 4.388 -9.070 -7.849 1.00 93.38 80 SER A N 1
ATOM 626 C CA . SER A 1 80 ? 4.162 -7.673 -7.449 1.00 93.38 80 SER A CA 1
ATOM 627 C C . SER A 1 80 ? 3.387 -6.927 -8.534 1.00 93.38 80 SER A C 1
ATOM 629 O O . SER A 1 80 ? 3.868 -6.807 -9.659 1.00 93.38 80 SER A O 1
ATOM 631 N N . LEU A 1 81 ? 2.236 -6.350 -8.191 1.00 94.38 81 LEU A N 1
ATOM 632 C CA . LEU A 1 81 ? 1.369 -5.643 -9.143 1.00 94.38 81 LEU A CA 1
ATOM 633 C C . LEU A 1 81 ? 1.354 -4.134 -8.945 1.00 94.38 81 LEU A C 1
ATOM 635 O O . LEU A 1 81 ? 0.787 -3.442 -9.782 1.00 94.38 81 LEU A O 1
ATOM 639 N N . ARG A 1 82 ? 1.997 -3.616 -7.892 1.00 91.44 82 ARG A N 1
ATOM 640 C CA . ARG A 1 82 ? 1.962 -2.184 -7.596 1.00 91.44 82 ARG A CA 1
ATOM 641 C C . ARG A 1 82 ? 2.400 -1.333 -8.775 1.00 91.44 82 ARG A C 1
ATOM 643 O O . ARG A 1 82 ? 3.425 -1.627 -9.394 1.00 91.44 82 ARG A O 1
ATOM 650 N N . ASP A 1 83 ? 1.589 -0.339 -9.106 1.00 89.19 83 ASP A N 1
ATOM 651 C CA . ASP A 1 83 ? 1.849 0.615 -10.183 1.00 89.19 83 ASP A CA 1
ATOM 652 C C . ASP A 1 83 ? 2.707 1.798 -9.721 1.00 89.19 83 ASP A C 1
ATOM 654 O O . ASP A 1 83 ? 3.393 2.408 -10.537 1.00 89.19 83 ASP A O 1
ATOM 658 N N . ASP A 1 84 ? 2.755 2.042 -8.411 1.00 87.12 84 ASP A N 1
ATOM 659 C CA . ASP A 1 84 ? 3.644 2.990 -7.736 1.00 87.12 84 ASP A CA 1
ATOM 660 C C . ASP A 1 84 ? 4.960 2.357 -7.238 1.00 87.12 84 ASP A C 1
ATOM 662 O O . ASP A 1 84 ? 5.675 2.955 -6.434 1.00 87.12 84 ASP A O 1
ATOM 666 N N . PHE A 1 85 ? 5.302 1.143 -7.693 1.00 90.69 85 PHE A N 1
ATOM 667 C CA . PHE A 1 85 ? 6.516 0.453 -7.253 1.00 90.69 85 PHE A CA 1
ATOM 668 C C . PHE A 1 85 ? 7.775 1.270 -7.589 1.00 90.69 85 PHE A C 1
ATOM 670 O O . PHE A 1 85 ? 8.023 1.609 -8.749 1.00 90.69 85 PHE A O 1
ATOM 677 N N . ASP A 1 86 ? 8.602 1.545 -6.578 1.00 91.44 86 ASP A N 1
ATOM 678 C CA . ASP A 1 86 ? 9.825 2.323 -6.751 1.00 91.44 86 ASP A CA 1
ATOM 679 C C . ASP A 1 86 ? 10.991 1.449 -7.234 1.00 91.44 86 ASP A C 1
ATOM 681 O O . ASP A 1 86 ? 11.625 0.741 -6.457 1.00 91.44 86 ASP A O 1
ATOM 685 N N . PHE A 1 87 ? 11.275 1.516 -8.534 1.00 94.62 87 PHE A N 1
ATOM 686 C CA . PHE A 1 87 ? 12.469 0.927 -9.152 1.00 94.62 87 PHE A CA 1
ATOM 687 C C . PHE A 1 87 ? 13.654 1.913 -9.207 1.00 94.62 87 PHE A C 1
ATOM 689 O O . PHE A 1 87 ? 14.668 1.619 -9.838 1.00 94.62 87 PHE A O 1
ATOM 696 N N . GLY A 1 88 ? 13.519 3.104 -8.612 1.00 93.56 88 GLY A N 1
ATOM 697 C CA . GLY A 1 88 ? 14.418 4.230 -8.846 1.00 93.56 88 GLY A CA 1
ATOM 698 C C . GLY A 1 88 ? 14.269 4.838 -10.248 1.00 93.56 88 GLY A C 1
ATOM 699 O O . GLY A 1 88 ? 13.476 4.380 -11.086 1.00 93.56 88 GLY A O 1
ATOM 700 N N . GLY A 1 89 ? 15.031 5.901 -10.509 1.00 93.88 89 GLY A N 1
ATOM 701 C CA . GLY A 1 89 ? 15.004 6.616 -11.782 1.00 93.88 89 GLY A CA 1
ATOM 702 C C . GLY A 1 89 ? 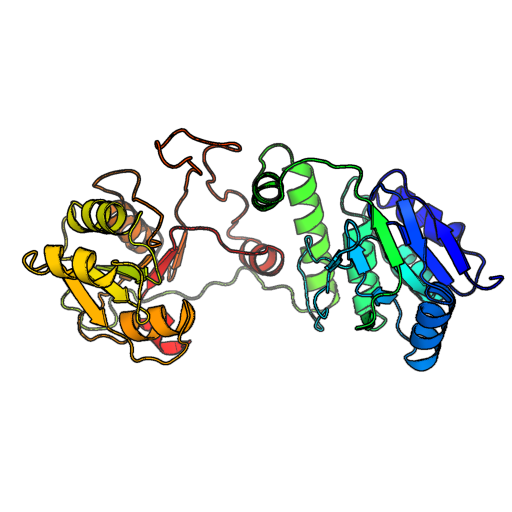15.707 5.908 -12.948 1.00 93.88 89 GLY A C 1
ATOM 703 O O . GLY A 1 89 ? 15.543 6.333 -14.090 1.00 93.88 89 GLY A O 1
ATOM 704 N N . VAL A 1 90 ? 16.467 4.834 -12.700 1.00 97.25 90 VAL A N 1
ATOM 705 C CA . VAL A 1 90 ? 17.258 4.105 -13.712 1.00 97.25 90 VAL A CA 1
ATOM 706 C C . VAL A 1 90 ? 16.810 2.650 -13.822 1.00 97.25 90 VAL A C 1
ATOM 708 O O . VAL A 1 90 ? 16.962 1.877 -12.880 1.00 97.25 90 VAL A O 1
ATOM 711 N N . GLN A 1 91 ? 16.335 2.255 -15.005 1.00 98.12 91 GLN A N 1
ATOM 712 C CA . GLN A 1 91 ? 15.931 0.877 -15.304 1.00 98.12 91 GLN A CA 1
ATOM 713 C C . GLN A 1 91 ? 16.706 0.368 -16.525 1.00 98.12 91 GLN A C 1
ATOM 715 O O . GLN A 1 91 ? 16.642 0.967 -17.602 1.00 98.12 91 GLN A O 1
ATOM 720 N N . LEU A 1 92 ? 17.467 -0.719 -16.362 1.00 98.69 92 LEU A N 1
ATOM 721 C CA . LEU A 1 92 ? 18.257 -1.328 -17.434 1.00 98.69 92 LEU A CA 1
ATOM 722 C C . LEU A 1 92 ? 17.595 -2.630 -17.885 1.00 98.69 92 LEU A C 1
ATOM 724 O O . LEU A 1 92 ? 17.492 -3.577 -17.115 1.00 98.69 92 LEU A O 1
ATOM 728 N N . TYR A 1 93 ? 17.195 -2.692 -19.146 1.00 98.81 93 TYR A N 1
ATOM 729 C CA . TYR A 1 93 ? 16.549 -3.849 -19.753 1.00 98.81 93 TYR A CA 1
ATOM 730 C C . TYR A 1 93 ? 17.490 -4.571 -20.708 1.00 98.81 93 TYR A C 1
ATOM 732 O O . TYR A 1 93 ? 18.265 -3.931 -21.425 1.00 98.81 93 TYR A O 1
ATOM 740 N N . ARG A 1 94 ? 17.354 -5.895 -20.811 1.00 98.69 94 ARG A N 1
ATOM 741 C CA . ARG A 1 94 ? 17.850 -6.615 -21.992 1.00 98.69 94 ARG A CA 1
ATOM 742 C C . ARG A 1 94 ? 17.003 -6.213 -23.197 1.00 98.69 94 ARG A C 1
ATOM 744 O O . ARG A 1 94 ? 15.773 -6.273 -23.145 1.00 98.69 94 ARG A O 1
ATOM 751 N N . SER A 1 95 ? 17.642 -5.766 -24.275 1.00 98.50 95 SER A N 1
ATOM 752 C CA . SER A 1 95 ? 16.928 -5.170 -25.411 1.00 98.50 95 SER A CA 1
ATOM 753 C C . SER A 1 95 ? 16.030 -6.168 -26.143 1.00 98.50 95 SER A C 1
ATOM 755 O O . SER A 1 95 ? 14.979 -5.788 -26.654 1.00 98.50 95 SER A O 1
ATOM 757 N N . ASP A 1 96 ? 16.416 -7.442 -26.198 1.00 98.44 96 ASP A N 1
ATOM 758 C CA . ASP A 1 96 ? 15.606 -8.521 -26.774 1.00 98.44 96 ASP A CA 1
ATOM 759 C C . ASP A 1 96 ? 14.333 -8.782 -25.955 1.00 98.44 96 ASP A C 1
ATOM 761 O O . ASP A 1 96 ? 13.240 -8.864 -26.523 1.00 98.44 96 ASP A O 1
ATOM 765 N N . VAL A 1 97 ? 14.452 -8.823 -24.626 1.00 98.69 97 VAL A N 1
ATOM 766 C CA . VAL A 1 97 ? 13.320 -8.952 -23.699 1.00 98.69 97 VAL A CA 1
ATOM 767 C C . VAL A 1 97 ? 12.402 -7.736 -23.791 1.00 98.69 97 VAL A C 1
ATOM 769 O O . VAL A 1 97 ? 11.191 -7.903 -23.929 1.00 98.69 97 VAL A O 1
ATOM 772 N N . LEU A 1 98 ? 12.957 -6.520 -23.789 1.00 98.69 98 LEU A N 1
ATOM 773 C CA . LEU A 1 98 ? 12.187 -5.281 -23.928 1.00 98.69 98 LEU A CA 1
ATOM 774 C C . LEU A 1 98 ? 11.394 -5.255 -25.239 1.00 98.69 98 LEU A C 1
ATOM 776 O O . LEU A 1 98 ? 10.211 -4.920 -25.232 1.00 98.69 98 LEU A O 1
ATOM 780 N N . LYS A 1 99 ? 12.008 -5.649 -26.361 1.00 98.69 99 LYS A N 1
ATOM 781 C CA . LYS A 1 99 ? 11.324 -5.736 -27.662 1.00 98.69 99 LYS A CA 1
ATOM 782 C C . LYS A 1 99 ? 10.209 -6.771 -27.662 1.00 98.69 99 LYS A C 1
ATOM 784 O O . LYS A 1 99 ? 9.129 -6.493 -28.177 1.00 98.69 99 LYS A O 1
ATOM 789 N N . ASN A 1 100 ? 10.461 -7.947 -27.089 1.00 98.56 100 ASN A N 1
ATOM 790 C CA . ASN A 1 100 ? 9.458 -9.001 -26.984 1.00 98.56 100 ASN A CA 1
ATOM 791 C C . ASN A 1 100 ? 8.266 -8.532 -26.132 1.00 98.56 100 ASN A C 1
ATOM 793 O O . ASN A 1 100 ? 7.125 -8.592 -26.584 1.00 98.56 100 ASN A O 1
ATOM 797 N N . ALA A 1 101 ? 8.533 -7.958 -24.958 1.00 98.44 101 ALA A N 1
ATOM 798 C CA . ALA A 1 101 ? 7.513 -7.389 -24.086 1.00 98.44 101 ALA A CA 1
ATOM 799 C C . ALA A 1 101 ? 6.713 -6.269 -24.779 1.00 98.44 101 ALA A C 1
ATOM 801 O O . ALA A 1 101 ? 5.483 -6.295 -24.763 1.00 98.44 101 ALA A O 1
ATOM 802 N N . ALA A 1 102 ? 7.385 -5.335 -25.461 1.00 98.31 102 ALA A N 1
ATOM 803 C CA . ALA A 1 102 ? 6.735 -4.240 -26.183 1.00 98.31 102 ALA A CA 1
ATOM 804 C C . ALA A 1 102 ? 5.850 -4.722 -27.348 1.00 98.31 102 ALA A C 1
ATOM 806 O O . ALA A 1 102 ? 4.798 -4.135 -27.614 1.00 98.31 102 ALA A O 1
ATOM 807 N N . ALA A 1 103 ? 6.231 -5.811 -28.023 1.00 98.06 103 ALA A N 1
ATOM 808 C CA . ALA A 1 103 ? 5.416 -6.433 -29.068 1.00 98.06 103 ALA A CA 1
ATOM 809 C C . ALA A 1 103 ? 4.123 -7.067 -28.518 1.00 98.06 103 ALA A C 1
ATOM 811 O O . ALA A 1 103 ? 3.140 -7.181 -29.248 1.00 98.06 103 ALA A O 1
ATOM 812 N N . GLN A 1 104 ? 4.102 -7.442 -27.235 1.00 97.19 104 GLN A N 1
ATOM 813 C CA . GLN A 1 104 ? 2.929 -7.995 -26.548 1.00 97.19 104 GLN A CA 1
ATOM 814 C C . GLN A 1 104 ? 1.995 -6.925 -25.950 1.00 97.19 104 GLN A C 1
ATOM 816 O O . GLN A 1 104 ? 0.931 -7.269 -25.424 1.00 97.19 104 GLN A O 1
ATOM 821 N N . MET A 1 105 ? 2.366 -5.641 -26.003 1.00 97.62 105 MET A N 1
ATOM 822 C CA . MET A 1 105 ? 1.512 -4.531 -25.561 1.00 97.62 105 MET A CA 1
ATOM 823 C C . MET A 1 105 ? 0.378 -4.311 -26.577 1.00 97.62 105 MET A C 1
ATOM 825 O O . MET A 1 105 ? 0.591 -3.767 -27.670 1.00 97.62 105 MET A O 1
ATOM 829 N N . SER A 1 106 ? -0.834 -4.754 -26.230 1.00 92.75 106 SER A N 1
ATOM 830 C CA . SER A 1 106 ? -1.989 -4.800 -27.142 1.00 92.75 106 SER A CA 1
ATOM 831 C C . SER A 1 106 ? -2.824 -3.521 -27.179 1.00 92.75 106 SER A C 1
ATOM 833 O O . SER A 1 106 ? -3.578 -3.329 -28.131 1.00 92.75 106 SER A O 1
ATOM 835 N N . LYS A 1 107 ? -2.716 -2.661 -26.164 1.00 95.94 107 LYS A N 1
ATOM 836 C CA . LYS A 1 107 ? -3.509 -1.434 -26.031 1.00 95.94 107 LYS A CA 1
ATOM 837 C C . LYS A 1 107 ? -2.641 -0.186 -26.033 1.00 95.94 107 LYS A C 1
ATOM 839 O O . LYS A 1 107 ? -1.496 -0.202 -25.582 1.00 95.94 107 LYS A O 1
ATOM 844 N N . ASP A 1 108 ? -3.227 0.902 -26.514 1.00 96.19 108 ASP A N 1
ATOM 845 C CA . ASP A 1 108 ? -2.575 2.202 -26.569 1.00 96.19 108 ASP A CA 1
ATOM 846 C C . ASP A 1 108 ? -2.965 3.030 -25.344 1.00 96.19 108 ASP A C 1
ATOM 848 O O . ASP A 1 108 ? -4.065 3.572 -25.256 1.00 96.19 108 ASP A O 1
ATOM 852 N N . TYR A 1 109 ? -2.037 3.098 -24.393 1.00 95.88 109 TYR A N 1
ATOM 853 C CA . TYR A 1 109 ? -2.145 3.865 -23.160 1.00 95.88 109 TYR A CA 1
ATOM 854 C C . TYR A 1 109 ? -1.395 5.187 -23.302 1.00 95.88 109 TYR A C 1
ATOM 856 O O . TYR A 1 109 ? -0.294 5.230 -23.865 1.00 95.88 109 TYR A O 1
ATOM 864 N N . LYS A 1 110 ? -1.956 6.274 -22.775 1.00 94.94 110 LYS A N 1
ATOM 865 C CA . LYS A 1 110 ? -1.311 7.592 -22.760 1.00 94.94 110 LYS A CA 1
ATOM 866 C C . LYS A 1 110 ? -0.332 7.737 -21.593 1.00 94.94 110 LYS A C 1
ATOM 868 O O . LYS A 1 110 ? 0.661 8.453 -21.720 1.00 94.94 110 LYS A O 1
ATOM 873 N N . TYR A 1 111 ? -0.592 7.043 -20.491 1.00 92.56 111 TYR A N 1
ATOM 874 C CA . TYR A 1 111 ? 0.113 7.172 -19.218 1.00 92.56 111 TYR A CA 1
ATOM 875 C C . TYR A 1 111 ? 0.691 5.843 -18.716 1.00 92.56 111 TYR A C 1
ATOM 877 O O . TYR A 1 111 ? 1.756 5.844 -18.102 1.00 92.56 111 TYR A O 1
ATOM 885 N N . ALA A 1 112 ? 0.020 4.717 -18.973 1.00 95.62 112 ALA A N 1
ATOM 886 C CA . ALA A 1 112 ? 0.367 3.423 -18.373 1.00 95.62 112 ALA A CA 1
ATOM 887 C C . ALA A 1 112 ? 1.351 2.553 -19.184 1.00 95.62 112 ALA A C 1
ATOM 889 O O . ALA A 1 112 ? 1.565 1.390 -18.846 1.00 95.62 112 ALA A O 1
ATOM 890 N N . GLY A 1 113 ? 1.983 3.082 -20.234 1.00 97.06 113 GLY A N 1
ATOM 891 C CA . GLY A 1 113 ? 2.867 2.313 -21.117 1.00 97.06 113 GLY A CA 1
ATOM 892 C C . GLY A 1 113 ? 4.099 1.733 -20.414 1.00 97.06 113 GLY A C 1
ATOM 893 O O . GLY A 1 113 ? 4.443 0.578 -20.654 1.00 97.06 113 GLY A O 1
ATOM 894 N N . LEU A 1 114 ? 4.748 2.487 -19.516 1.00 96.38 114 LEU A N 1
ATOM 895 C CA . LEU A 1 114 ? 5.893 1.966 -18.745 1.00 96.38 114 LEU A CA 1
ATOM 896 C C . LEU A 1 114 ? 5.464 0.877 -17.745 1.00 96.38 114 LEU A C 1
ATOM 898 O O . LEU A 1 114 ? 6.175 -0.111 -17.557 1.00 96.38 114 LEU A O 1
ATOM 902 N N . TYR A 1 115 ? 4.286 1.031 -17.136 1.00 97.19 115 TYR A N 1
ATOM 903 C CA . TYR A 1 115 ? 3.725 0.033 -16.225 1.00 97.19 115 TYR A CA 1
ATOM 904 C C . TYR A 1 115 ? 3.345 -1.259 -16.965 1.00 97.19 115 TYR A C 1
ATOM 906 O O . TYR A 1 115 ? 3.708 -2.346 -16.511 1.00 97.19 115 TYR A O 1
ATOM 914 N N . ASP A 1 116 ? 2.713 -1.151 -18.139 1.00 98.38 116 ASP A N 1
ATOM 915 C CA . ASP A 1 116 ? 2.405 -2.297 -19.004 1.00 98.38 116 ASP A CA 1
ATOM 916 C C . ASP A 1 116 ? 3.687 -3.000 -19.457 1.00 98.38 116 ASP A C 1
ATOM 918 O O . ASP A 1 116 ? 3.816 -4.206 -19.260 1.00 98.38 116 ASP A O 1
ATOM 922 N N . LEU A 1 117 ? 4.701 -2.257 -19.923 1.00 98.50 117 LEU A N 1
ATOM 923 C CA . LEU A 1 117 ? 6.010 -2.830 -20.257 1.00 98.50 117 LEU A CA 1
ATOM 924 C C . LEU A 1 117 ? 6.577 -3.655 -19.102 1.00 98.50 117 LEU A C 1
ATOM 926 O O . LEU A 1 117 ? 6.957 -4.808 -19.299 1.00 98.50 117 LEU A O 1
ATOM 930 N N . ARG A 1 118 ? 6.619 -3.085 -17.895 1.00 96.94 118 ARG A N 1
ATOM 931 C CA . ARG A 1 118 ? 7.137 -3.762 -16.701 1.00 96.94 118 ARG A CA 1
ATOM 932 C C . ARG A 1 118 ? 6.374 -5.059 -16.413 1.00 96.94 118 ARG A C 1
ATOM 934 O O . ARG A 1 118 ? 7.001 -6.080 -16.131 1.00 96.94 118 ARG A O 1
ATOM 941 N N . LEU A 1 119 ? 5.047 -5.049 -16.533 1.00 98.12 119 LEU A N 1
ATOM 942 C CA . LEU A 1 119 ? 4.216 -6.243 -16.365 1.00 98.12 119 LEU A CA 1
ATOM 943 C C . LEU A 1 119 ? 4.358 -7.264 -17.506 1.00 98.12 119 LEU A C 1
ATOM 945 O O . LEU A 1 119 ? 4.164 -8.453 -17.269 1.00 98.12 119 LEU A O 1
ATOM 949 N N . LYS A 1 120 ? 4.684 -6.848 -18.734 1.00 98.19 120 LYS A N 1
ATOM 950 C CA . LYS A 1 120 ? 4.991 -7.762 -19.848 1.00 98.19 120 LYS A CA 1
ATOM 951 C C . LYS A 1 120 ? 6.371 -8.387 -19.708 1.00 98.19 120 LYS A C 1
ATOM 953 O O . LYS A 1 120 ? 6.522 -9.577 -19.959 1.00 98.19 120 LYS A O 1
ATOM 958 N N . VAL A 1 121 ? 7.364 -7.624 -19.250 1.00 98.19 121 VAL A N 1
ATOM 959 C CA . VAL A 1 121 ? 8.700 -8.158 -18.951 1.00 98.19 121 VAL A CA 1
ATOM 960 C C . VAL A 1 121 ? 8.605 -9.218 -17.855 1.00 98.19 121 VAL A C 1
ATOM 962 O O . VAL A 1 121 ? 9.132 -10.310 -18.045 1.00 98.19 121 VAL A O 1
ATOM 965 N N . SER A 1 122 ? 7.858 -8.964 -16.773 1.00 97.12 122 SER A N 1
ATOM 966 C CA . SER A 1 122 ? 7.707 -9.931 -15.672 1.00 97.12 122 SER A CA 1
ATOM 967 C C . SER A 1 122 ? 6.979 -11.229 -16.054 1.00 97.12 122 SER A C 1
ATOM 969 O O . SER A 1 122 ? 7.042 -12.206 -15.310 1.00 97.12 122 SER A O 1
ATOM 971 N N . GLN A 1 123 ? 6.297 -11.271 -17.206 1.00 96.75 123 GLN A N 1
ATOM 972 C CA . GLN A 1 123 ? 5.692 -12.497 -17.742 1.00 96.75 123 GLN A CA 1
ATOM 973 C C . GLN A 1 123 ?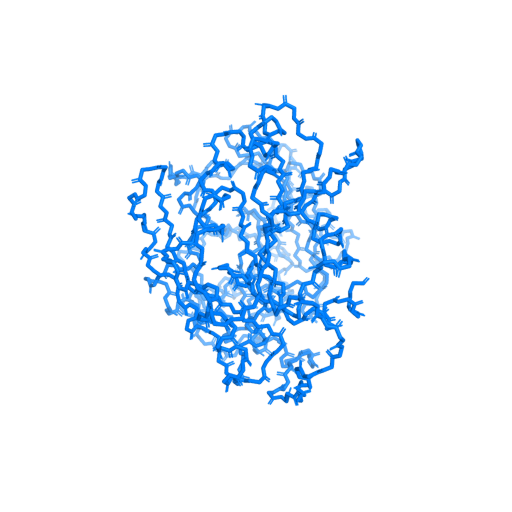 6.713 -13.419 -18.415 1.00 96.75 123 GLN A C 1
ATOM 975 O O . GLN A 1 123 ? 6.457 -14.617 -18.529 1.00 96.75 123 GLN A O 1
ATOM 980 N N . ILE A 1 124 ? 7.840 -12.877 -18.887 1.00 96.88 124 ILE A N 1
ATOM 981 C CA . ILE A 1 124 ? 8.800 -13.604 -19.732 1.00 96.88 124 ILE A CA 1
ATOM 982 C C . ILE A 1 124 ? 10.221 -13.638 -19.165 1.00 96.88 124 ILE A C 1
ATOM 984 O O . ILE A 1 124 ? 11.038 -14.420 -19.648 1.00 96.88 124 ILE A O 1
ATOM 988 N N . ALA A 1 125 ? 10.531 -12.808 -18.170 1.00 97.31 125 ALA A N 1
ATOM 989 C CA . ALA A 1 125 ? 11.846 -12.727 -17.552 1.00 97.31 125 ALA A CA 1
ATOM 990 C C . ALA A 1 125 ? 11.766 -12.198 -16.111 1.00 97.31 125 ALA A C 1
ATOM 992 O O . ALA A 1 125 ? 10.828 -11.497 -15.734 1.00 97.31 125 ALA A O 1
ATOM 993 N N . GLU A 1 126 ? 12.786 -12.510 -15.314 1.00 96.69 126 GLU A N 1
ATOM 994 C CA . GLU A 1 126 ? 12.905 -12.024 -13.937 1.00 96.69 126 GLU A CA 1
ATOM 995 C C . GLU A 1 126 ? 13.343 -10.550 -13.893 1.00 96.69 126 GLU A C 1
ATOM 997 O O . GLU A 1 126 ? 14.078 -10.067 -14.765 1.00 96.69 126 GLU A O 1
ATOM 1002 N N . LEU A 1 127 ? 12.895 -9.846 -12.852 1.00 97.81 127 LEU A N 1
ATOM 1003 C CA . LEU A 1 127 ? 13.338 -8.495 -12.507 1.00 97.81 127 LEU A CA 1
ATOM 1004 C C . LEU A 1 127 ? 14.300 -8.619 -11.324 1.00 97.81 127 LEU A C 1
ATOM 1006 O O . LEU A 1 127 ? 13.911 -9.141 -10.282 1.00 97.81 127 LEU A O 1
ATOM 1010 N N . VAL A 1 128 ? 15.537 -8.148 -11.468 1.00 98.00 128 VAL A N 1
ATOM 1011 C CA . VAL A 1 128 ? 16.558 -8.296 -10.421 1.00 98.00 128 VAL A CA 1
ATOM 1012 C C . VAL A 1 128 ? 16.906 -6.946 -9.814 1.00 98.00 128 VAL A C 1
ATOM 1014 O O . VAL A 1 128 ? 17.280 -6.003 -10.512 1.00 98.00 128 VAL A O 1
ATOM 1017 N N . HIS A 1 129 ? 16.802 -6.883 -8.492 1.00 98.31 129 HIS A N 1
ATOM 1018 C CA . HIS A 1 129 ? 17.301 -5.770 -7.709 1.00 98.31 129 HIS A CA 1
ATOM 1019 C C . HIS A 1 129 ? 18.794 -5.956 -7.415 1.00 98.31 129 HIS A C 1
ATOM 1021 O O . HIS A 1 129 ? 19.238 -7.036 -7.020 1.00 98.31 129 HIS A O 1
ATOM 1027 N N . ILE A 1 130 ? 19.573 -4.899 -7.623 1.00 98.31 130 ILE A N 1
ATOM 1028 C CA . ILE A 1 130 ? 20.977 -4.819 -7.245 1.00 98.31 130 ILE A CA 1
ATOM 1029 C C . ILE A 1 130 ? 21.071 -3.975 -5.973 1.00 98.31 130 ILE A C 1
ATOM 1031 O O . ILE A 1 130 ? 20.979 -2.749 -6.043 1.00 98.31 130 ILE A O 1
ATOM 1035 N N . ASN A 1 131 ? 21.314 -4.636 -4.838 1.00 96.69 131 ASN A N 1
ATOM 1036 C CA . ASN A 1 131 ? 21.447 -4.024 -3.505 1.00 96.69 131 ASN A CA 1
ATOM 1037 C C . ASN A 1 131 ? 22.793 -3.275 -3.350 1.00 96.69 131 ASN A C 1
ATOM 1039 O O . ASN A 1 131 ? 23.562 -3.503 -2.413 1.00 96.69 131 ASN A O 1
ATOM 1043 N N . GLU A 1 132 ? 23.133 -2.452 -4.340 1.00 98.06 132 GLU A N 1
ATOM 1044 C CA . GLU A 1 132 ? 24.337 -1.636 -4.436 1.00 98.06 132 GLU A CA 1
ATOM 1045 C C . GLU A 1 132 ? 23.936 -0.231 -4.904 1.00 98.0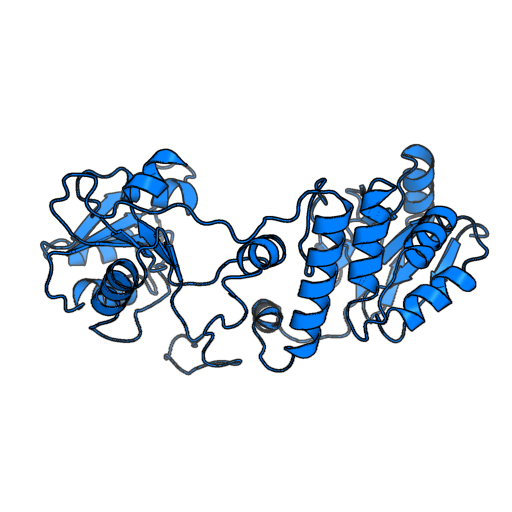6 132 GLU A C 1
ATOM 10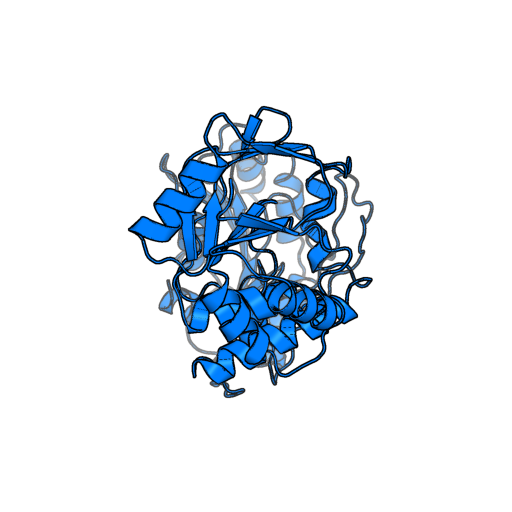47 O O . GLU A 1 132 ? 23.127 -0.071 -5.814 1.00 98.06 132 GLU A O 1
ATOM 1052 N N . PHE A 1 133 ? 24.541 0.805 -4.323 1.00 98.00 133 PHE A N 1
ATOM 1053 C CA . PHE A 1 133 ? 24.266 2.194 -4.694 1.00 98.00 133 PHE A CA 1
ATOM 1054 C C . PHE A 1 133 ? 25.045 2.581 -5.961 1.00 98.00 133 PHE A C 1
ATOM 1056 O O . PHE A 1 133 ? 26.207 2.989 -5.878 1.00 98.00 133 PHE A O 1
ATOM 1063 N N . LEU A 1 134 ? 24.432 2.433 -7.142 1.00 98.38 134 LEU A N 1
ATOM 1064 C CA . LEU A 1 134 ? 25.156 2.501 -8.427 1.00 98.38 134 LEU A CA 1
ATOM 1065 C C . LEU A 1 134 ? 25.063 3.842 -9.167 1.00 98.38 134 LEU A C 1
ATOM 1067 O O . LEU A 1 134 ? 25.808 4.071 -10.126 1.00 98.38 134 LEU A O 1
ATOM 1071 N N . TYR A 1 135 ? 24.198 4.754 -8.736 1.00 97.44 135 TYR A N 1
ATOM 1072 C CA . TYR A 1 135 ? 24.082 6.080 -9.341 1.00 97.44 135 TYR A CA 1
ATOM 1073 C C . TYR A 1 135 ? 23.605 7.135 -8.345 1.00 97.44 135 TYR A C 1
ATOM 1075 O O . TYR A 1 135 ? 23.061 6.829 -7.285 1.00 97.44 135 TYR A O 1
ATOM 1083 N N . TYR A 1 136 ? 23.835 8.392 -8.704 1.00 96.06 136 TYR A N 1
ATOM 1084 C CA . TYR A 1 136 ? 23.288 9.573 -8.061 1.00 96.06 136 TYR A CA 1
ATOM 1085 C C . TYR A 1 136 ? 22.073 10.046 -8.848 1.00 96.06 136 TYR A C 1
ATOM 1087 O O . TYR A 1 136 ? 22.161 10.266 -10.056 1.00 96.06 136 TYR A O 1
ATOM 1095 N N . GLU A 1 137 ? 20.964 10.229 -8.146 1.00 91.94 137 GLU A N 1
ATOM 1096 C CA . GLU A 1 137 ? 19.752 10.878 -8.616 1.00 91.94 137 GLU A CA 1
ATOM 1097 C C . GLU A 1 137 ? 19.659 12.264 -7.973 1.00 91.94 137 GLU A C 1
ATOM 1099 O O . GLU A 1 137 ? 19.790 12.438 -6.756 1.00 91.94 137 GLU A O 1
ATOM 1104 N N . SER A 1 138 ? 19.458 13.273 -8.814 1.00 83.75 138 SER A N 1
ATOM 1105 C CA . SER A 1 138 ? 19.101 14.619 -8.375 1.00 83.75 138 SER A CA 1
ATOM 1106 C C . SER A 1 138 ? 17.729 14.947 -8.941 1.00 83.75 138 SER A C 1
ATOM 1108 O O . SER A 1 138 ? 17.586 15.244 -10.131 1.00 83.75 138 SER A O 1
ATOM 1110 N N . ASP A 1 139 ? 16.725 14.816 -8.075 1.00 66.62 139 ASP A N 1
ATOM 1111 C CA . ASP A 1 139 ? 15.341 15.125 -8.404 1.00 66.62 139 ASP A CA 1
ATOM 1112 C C . ASP A 1 139 ? 15.206 16.638 -8.641 1.00 66.62 139 ASP A C 1
ATOM 1114 O O . ASP A 1 139 ? 15.729 17.463 -7.885 1.00 66.62 139 ASP A O 1
ATOM 1118 N N . THR A 1 140 ? 14.528 17.011 -9.722 1.00 55.69 140 THR A N 1
ATOM 1119 C CA . THR A 1 140 ? 14.179 18.412 -10.005 1.00 55.69 140 THR A CA 1
ATOM 1120 C C . THR A 1 140 ? 12.850 18.813 -9.363 1.00 55.69 140 THR A C 1
ATOM 1122 O O . THR A 1 140 ? 12.510 19.995 -9.363 1.00 55.69 140 THR A O 1
ATOM 1125 N N . ASP A 1 141 ? 12.097 17.851 -8.820 1.00 54.56 141 ASP A N 1
ATOM 1126 C CA . ASP A 1 141 ? 10.830 18.084 -8.134 1.00 54.56 141 ASP A CA 1
ATOM 1127 C C . ASP A 1 141 ? 11.051 18.367 -6.639 1.00 54.56 141 ASP A C 1
ATOM 1129 O O . ASP A 1 141 ? 11.197 17.461 -5.817 1.00 54.56 141 ASP A O 1
ATOM 1133 N N . THR A 1 142 ? 11.068 19.656 -6.292 1.00 48.47 142 THR A N 1
ATOM 1134 C CA . THR A 1 142 ? 11.325 20.176 -4.938 1.00 48.47 142 THR A CA 1
ATOM 1135 C C . THR A 1 142 ? 10.137 20.057 -3.975 1.00 48.47 142 THR A C 1
ATOM 1137 O O . THR A 1 142 ? 10.219 20.559 -2.850 1.00 48.47 142 THR A O 1
ATOM 1140 N N . ARG A 1 143 ? 9.030 19.421 -4.384 1.00 56.19 143 ARG A N 1
ATOM 1141 C CA . ARG A 1 143 ? 7.853 19.204 -3.526 1.00 56.19 143 ARG A CA 1
ATOM 1142 C C . ARG A 1 143 ? 8.170 18.258 -2.367 1.00 56.19 143 ARG A C 1
ATOM 1144 O O . ARG A 1 143 ? 8.927 17.296 -2.519 1.00 56.19 143 ARG A O 1
ATOM 1151 N N . ALA A 1 144 ? 7.580 18.523 -1.202 1.00 46.81 144 ALA A N 1
ATOM 1152 C CA . ALA A 1 144 ? 7.815 17.726 -0.000 1.00 46.81 144 ALA A CA 1
ATOM 1153 C C . ALA A 1 144 ? 7.295 16.287 -0.180 1.00 46.81 144 ALA A C 1
ATOM 1155 O O . ALA A 1 144 ? 6.261 16.067 -0.806 1.00 46.81 144 ALA A O 1
ATOM 1156 N N . SER A 1 145 ? 7.969 15.293 0.410 1.00 46.41 145 SER A N 1
ATOM 1157 C CA . SER A 1 145 ? 7.562 13.879 0.318 1.00 46.41 145 SER A CA 1
ATOM 1158 C C . SER A 1 145 ? 6.120 13.638 0.785 1.00 46.41 145 SER A C 1
ATOM 1160 O O . SER A 1 145 ? 5.410 12.852 0.167 1.00 46.41 145 SER A O 1
ATOM 1162 N N . GLY A 1 146 ? 5.656 14.370 1.805 1.00 41.94 146 GLY A N 1
ATOM 1163 C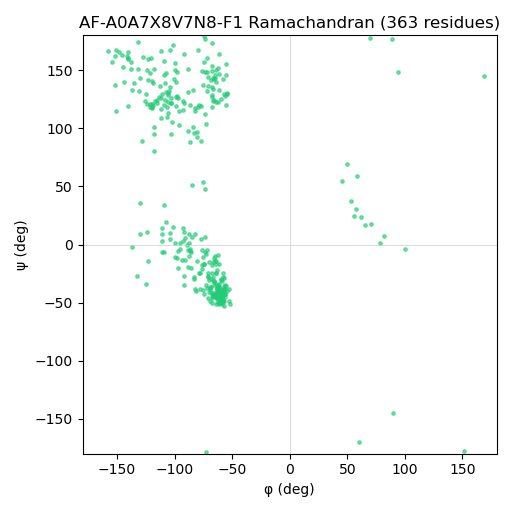 CA . GLY A 1 146 ? 4.272 14.319 2.293 1.00 41.94 146 GLY A CA 1
ATOM 1164 C C . GLY A 1 146 ? 3.217 14.785 1.282 1.00 41.94 146 GLY A C 1
ATOM 1165 O O . GLY A 1 146 ? 2.081 14.330 1.345 1.00 41.94 146 GLY A O 1
ATOM 1166 N N . GLU A 1 147 ? 3.589 15.626 0.312 1.00 44.25 147 GLU A N 1
ATOM 1167 C CA . GLU A 1 147 ? 2.697 16.037 -0.781 1.00 44.25 147 GLU A CA 1
ATOM 1168 C C . GLU A 1 147 ? 2.587 14.955 -1.870 1.00 44.25 147 GLU A C 1
ATOM 1170 O O . GLU A 1 147 ? 1.569 14.890 -2.551 1.00 44.25 147 GLU A O 1
ATOM 1175 N N . LYS A 1 148 ? 3.601 14.081 -2.006 1.00 51.50 148 LYS A N 1
ATOM 1176 C CA . LYS A 1 148 ? 3.640 12.986 -2.997 1.00 51.50 148 LYS A CA 1
ATOM 1177 C C . LYS A 1 148 ? 2.880 11.733 -2.529 1.00 51.50 148 LYS A C 1
ATOM 1179 O O . LYS A 1 148 ? 2.357 10.994 -3.358 1.00 51.50 148 LYS A O 1
ATOM 1184 N N . ILE A 1 149 ? 2.781 11.499 -1.211 1.00 47.00 149 ILE A N 1
ATOM 1185 C CA . ILE A 1 149 ? 2.142 10.297 -0.626 1.00 47.00 149 ILE A CA 1
ATOM 1186 C C . ILE A 1 149 ? 0.683 10.139 -1.075 1.00 47.00 149 ILE A C 1
ATOM 1188 O O . ILE A 1 149 ? 0.216 9.016 -1.194 1.00 47.00 149 ILE A O 1
ATOM 1192 N N . PHE A 1 150 ? -0.028 11.227 -1.382 1.00 51.47 150 PHE A N 1
ATOM 1193 C CA . PHE A 1 150 ? -1.451 11.191 -1.741 1.00 51.47 150 PHE A CA 1
ATOM 1194 C C . PHE A 1 150 ? -1.727 11.358 -3.243 1.00 51.47 150 PHE A C 1
ATOM 1196 O O . PHE A 1 150 ? -2.882 11.488 -3.652 1.00 51.47 150 PHE A O 1
ATOM 1203 N N . ASP A 1 151 ? -0.700 11.317 -4.096 1.00 54.97 151 ASP A N 1
ATOM 1204 C CA . ASP A 1 151 ? -0.887 11.485 -5.543 1.00 54.97 151 ASP A CA 1
ATOM 1205 C C . ASP A 1 151 ? -1.730 10.353 -6.171 1.00 54.97 151 ASP A C 1
ATOM 1207 O O . ASP A 1 151 ? -2.410 10.577 -7.180 1.00 54.97 151 ASP A O 1
ATOM 1211 N N . TYR A 1 152 ? -1.765 9.165 -5.549 1.00 53.84 152 TYR A N 1
ATOM 1212 C CA . TYR A 1 152 ? -2.568 8.026 -6.015 1.00 53.84 152 TYR A CA 1
ATOM 1213 C C . TYR A 1 152 ? -4.084 8.223 -5.825 1.00 53.84 152 TYR A C 1
ATOM 1215 O O . TYR A 1 152 ? -4.864 7.690 -6.613 1.00 53.84 152 TYR A O 1
ATOM 1223 N N . VAL A 1 153 ? -4.508 9.032 -4.845 1.00 49.56 153 VAL A N 1
ATOM 1224 C CA . VAL A 1 153 ? -5.926 9.377 -4.592 1.00 49.56 153 VAL A CA 1
ATOM 1225 C C . VAL A 1 153 ? -6.351 10.690 -5.246 1.00 49.56 153 VAL A C 1
ATOM 1227 O O . VAL A 1 153 ? -7.498 11.107 -5.105 1.00 49.56 153 VAL A O 1
ATOM 1230 N N . ASN A 1 154 ? -5.459 11.360 -5.980 1.00 55.06 154 ASN A N 1
ATOM 1231 C CA . ASN A 1 154 ? -5.775 12.638 -6.601 1.00 55.06 154 ASN A CA 1
ATOM 1232 C C . ASN A 1 154 ? -6.834 12.477 -7.720 1.00 55.06 154 ASN A C 1
ATOM 1234 O O . ASN A 1 154 ? -6.550 11.851 -8.747 1.00 55.06 154 ASN A O 1
ATOM 1238 N N . PRO A 1 155 ? -8.025 13.105 -7.606 1.00 49.22 155 PRO A N 1
ATOM 1239 C CA . PRO A 1 155 ? -9.080 13.040 -8.620 1.00 49.22 155 PRO A CA 1
ATOM 1240 C C . PRO A 1 155 ? -8.632 13.540 -10.000 1.00 49.22 155 PRO A C 1
ATOM 1242 O O . PRO A 1 155 ? -9.179 13.117 -11.019 1.00 49.22 155 PRO A O 1
ATOM 1245 N N . ARG A 1 156 ? -7.610 14.412 -10.054 1.00 48.62 156 ARG A N 1
ATOM 1246 C CA . ARG A 1 156 ? -7.014 14.920 -11.304 1.00 48.62 156 ARG A CA 1
ATOM 1247 C C . ARG A 1 156 ? -6.297 13.841 -12.126 1.00 48.62 156 ARG A C 1
ATOM 1249 O O . ARG A 1 156 ? -6.029 14.080 -13.297 1.00 48.62 156 ARG A O 1
ATOM 1256 N N . ASN A 1 157 ? -6.064 12.656 -11.558 1.00 70.44 157 ASN A N 1
ATOM 1257 C CA . ASN A 1 157 ? -5.412 11.519 -12.209 1.00 70.44 157 ASN A CA 1
ATOM 1258 C C . ASN A 1 157 ? -6.385 10.374 -12.550 1.00 70.44 157 ASN A C 1
ATOM 1260 O O . ASN A 1 157 ? -5.944 9.246 -12.759 1.00 70.44 157 ASN A O 1
ATOM 1264 N N . ARG A 1 158 ? -7.707 10.610 -12.623 1.00 77.69 158 ARG A N 1
ATOM 1265 C CA . ARG A 1 158 ? -8.679 9.526 -12.885 1.00 77.69 158 ARG A CA 1
ATOM 1266 C C . ARG A 1 158 ? -8.408 8.772 -14.192 1.00 77.69 158 ARG A C 1
ATOM 1268 O O . ARG A 1 158 ? -8.544 7.555 -14.207 1.00 77.69 158 ARG A O 1
ATOM 1275 N N . GLU A 1 159 ? -7.996 9.464 -15.254 1.00 84.56 159 GLU A N 1
ATOM 1276 C CA . GLU A 1 159 ? -7.591 8.824 -16.517 1.00 84.56 159 GLU A CA 1
ATOM 1277 C C . GLU A 1 159 ? -6.389 7.891 -16.317 1.00 84.56 159 GLU A C 1
ATOM 1279 O O . GLU A 1 159 ? -6.417 6.753 -16.775 1.00 84.56 159 GLU A O 1
ATOM 1284 N N . VAL A 1 160 ? -5.381 8.334 -15.557 1.00 87.19 160 VAL A N 1
ATOM 1285 C CA . VAL A 1 160 ? -4.215 7.514 -15.199 1.00 87.19 160 VAL A CA 1
ATOM 1286 C C . VAL A 1 160 ? -4.664 6.275 -14.426 1.00 87.19 160 VAL A C 1
ATOM 1288 O O . VAL A 1 160 ? -4.299 5.166 -14.794 1.00 87.19 160 VAL A O 1
ATOM 1291 N N . GLN A 1 161 ? -5.509 6.442 -13.405 1.00 86.06 161 GLN A N 1
ATOM 1292 C CA . GLN A 1 161 ? -6.016 5.330 -12.594 1.00 86.06 161 GLN A CA 1
ATOM 1293 C C . GLN A 1 161 ? -6.776 4.295 -13.433 1.00 86.06 161 GLN A C 1
ATOM 1295 O O . GLN A 1 161 ? -6.590 3.096 -13.239 1.00 86.06 161 GLN A O 1
ATOM 1300 N N . ILE A 1 162 ? -7.589 4.748 -14.393 1.00 89.75 162 ILE A N 1
ATOM 1301 C CA . ILE A 1 162 ? -8.311 3.863 -15.314 1.00 89.75 162 ILE A CA 1
ATOM 1302 C C . ILE A 1 162 ? -7.328 3.069 -16.181 1.00 89.75 162 ILE A C 1
ATOM 1304 O O . ILE A 1 162 ? -7.490 1.857 -16.321 1.00 89.75 162 ILE A O 1
ATOM 1308 N N . GLU A 1 163 ? -6.309 3.712 -16.756 1.00 94.00 163 GLU A N 1
ATOM 1309 C CA . GLU A 1 163 ? -5.314 3.004 -17.569 1.00 94.00 163 GLU A CA 1
ATOM 1310 C C . GLU A 1 163 ? -4.505 1.997 -16.738 1.00 94.00 163 GLU A C 1
ATOM 1312 O O . GLU A 1 163 ? -4.340 0.852 -17.156 1.00 94.00 163 GLU A O 1
ATOM 1317 N N . MET A 1 164 ? -4.061 2.376 -15.536 1.00 93.69 164 MET A N 1
ATOM 1318 C CA . MET A 1 164 ? -3.325 1.477 -14.641 1.00 93.69 164 MET A CA 1
ATOM 1319 C C . MET A 1 164 ? -4.179 0.269 -14.215 1.00 93.69 164 MET A C 1
ATOM 1321 O O . MET A 1 164 ? -3.693 -0.865 -14.205 1.00 93.69 164 MET A O 1
ATOM 1325 N N . GLU A 1 165 ? -5.469 0.468 -13.924 1.00 94.00 165 GLU A N 1
ATOM 1326 C CA . GLU A 1 165 ? -6.399 -0.632 -13.641 1.00 94.00 165 GLU A CA 1
ATOM 1327 C C . GLU A 1 165 ? -6.543 -1.572 -14.849 1.00 94.00 165 GLU A C 1
ATOM 1329 O O . GLU A 1 165 ? -6.513 -2.799 -14.690 1.00 94.00 165 GLU A O 1
ATOM 1334 N N . GLN A 1 166 ? -6.673 -1.021 -16.061 1.00 95.06 166 GLN A N 1
ATOM 1335 C CA . GLN A 1 166 ? -6.783 -1.811 -17.289 1.00 95.06 166 GLN A CA 1
ATOM 1336 C C . GLN A 1 166 ? -5.536 -2.666 -17.522 1.00 95.06 166 GLN A C 1
ATOM 1338 O O . GLN A 1 166 ? -5.675 -3.870 -17.752 1.00 95.06 166 GLN A O 1
ATOM 1343 N N . VAL A 1 167 ? -4.343 -2.082 -1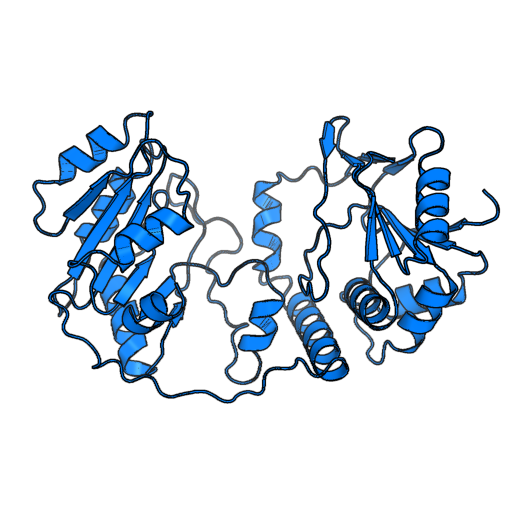7.384 1.00 97.25 167 VAL A N 1
ATOM 1344 C CA . VAL A 1 167 ? -3.061 -2.789 -17.514 1.00 97.25 167 VAL A CA 1
ATOM 1345 C C . VAL A 1 167 ? -2.951 -3.934 -16.507 1.00 97.25 167 VAL A C 1
ATOM 1347 O O . VAL A 1 167 ? -2.694 -5.077 -16.895 1.00 97.25 167 VAL A O 1
ATOM 1350 N N . CYS A 1 168 ? -3.208 -3.666 -15.223 1.00 96.69 168 CYS A N 1
ATOM 1351 C CA . CYS A 1 168 ? -3.155 -4.697 -14.183 1.00 96.69 168 CYS A CA 1
ATOM 1352 C C . CYS A 1 168 ? -4.148 -5.833 -14.473 1.00 96.69 168 CYS A C 1
ATOM 1354 O O . CYS A 1 168 ? -3.811 -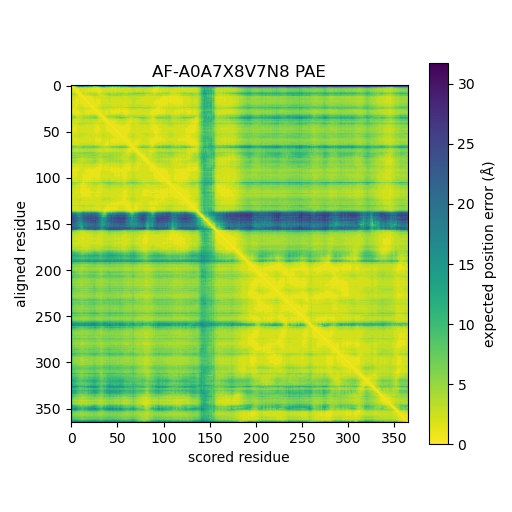7.016 -14.397 1.00 96.69 168 CYS A O 1
ATOM 1356 N N . THR A 1 169 ? -5.367 -5.482 -14.888 1.00 96.12 169 THR A N 1
ATOM 1357 C CA . THR A 1 169 ? -6.414 -6.452 -15.232 1.00 96.12 169 THR A CA 1
ATOM 1358 C C . THR A 1 169 ? -6.012 -7.339 -16.408 1.00 96.12 169 THR A C 1
ATOM 1360 O O . THR A 1 169 ? -6.246 -8.549 -16.380 1.00 96.12 169 THR A O 1
ATOM 1363 N N . GLU A 1 170 ? -5.414 -6.767 -17.452 1.00 96.81 170 GLU A N 1
ATOM 1364 C CA . GLU A 1 170 ? -4.918 -7.527 -18.602 1.00 96.81 170 GLU A CA 1
ATOM 1365 C C . GLU A 1 170 ? -3.769 -8.452 -18.226 1.00 96.81 170 GLU A C 1
ATOM 1367 O O . GLU A 1 170 ? -3.771 -9.616 -18.633 1.00 96.81 170 GLU A O 1
ATOM 1372 N N . HIS A 1 171 ? -2.827 -7.973 -17.412 1.00 97.69 171 HIS A N 1
ATOM 1373 C CA . HIS A 1 171 ? -1.740 -8.798 -16.902 1.00 97.69 171 HIS A CA 1
ATOM 1374 C C . HIS A 1 171 ? -2.277 -9.983 -16.094 1.00 97.69 171 HIS A C 1
ATOM 1376 O O . HIS A 1 171 ? -1.941 -11.126 -16.400 1.00 97.69 171 HIS A O 1
ATOM 1382 N N . LEU A 1 172 ? -3.169 -9.734 -15.131 1.00 97.56 172 LEU A N 1
ATOM 1383 C CA . LEU A 1 172 ? -3.797 -10.776 -14.316 1.00 97.56 172 LEU A CA 1
ATOM 1384 C C . LEU A 1 172 ? -4.526 -11.818 -15.173 1.00 97.56 172 LEU A C 1
ATOM 1386 O O . LEU A 1 172 ? -4.433 -13.015 -14.900 1.00 97.56 172 LEU A O 1
ATOM 1390 N N . LYS A 1 173 ? -5.229 -11.392 -16.230 1.00 96.38 173 LYS A N 1
ATOM 1391 C CA . LYS A 1 173 ? -5.881 -12.313 -17.176 1.00 96.38 173 LYS A CA 1
ATOM 1392 C C . LYS A 1 173 ? -4.861 -13.143 -17.949 1.00 96.38 173 LYS A C 1
ATOM 1394 O O . LYS A 1 173 ? -5.050 -14.349 -18.071 1.00 96.38 173 LYS A O 1
ATOM 1399 N N . ALA A 1 174 ? -3.788 -12.519 -18.432 1.00 96.25 174 ALA A N 1
ATOM 1400 C CA . ALA A 1 174 ? -2.740 -13.192 -19.194 1.00 96.25 174 ALA A CA 1
ATOM 1401 C C . ALA A 1 174 ? -2.029 -14.284 -18.379 1.00 96.25 174 ALA A C 1
ATOM 1403 O O . ALA A 1 174 ? -1.715 -15.338 -18.924 1.00 96.25 174 ALA A O 1
ATOM 1404 N N . ILE A 1 175 ? -1.833 -14.067 -17.074 1.00 95.94 175 ILE A N 1
ATOM 1405 C CA . ILE A 1 175 ? -1.183 -15.046 -16.186 1.00 95.94 175 ILE A CA 1
ATOM 1406 C C . ILE A 1 175 ? -2.167 -15.995 -15.481 1.00 95.94 175 ILE A C 1
ATOM 1408 O O . ILE A 1 175 ? -1.755 -16.797 -14.647 1.00 95.94 175 ILE A O 1
ATOM 1412 N N . GLY A 1 176 ? -3.471 -15.900 -15.767 1.00 96.25 176 GLY A N 1
ATOM 1413 C CA . GLY A 1 176 ? -4.498 -16.734 -15.130 1.00 96.25 176 GLY A CA 1
ATOM 1414 C C . GLY A 1 176 ? -4.771 -16.418 -13.651 1.00 96.25 176 GLY A C 1
ATOM 1415 O O . GLY A 1 176 ? -5.379 -17.234 -12.965 1.00 96.25 176 GLY A O 1
ATOM 1416 N N . ALA A 1 177 ? -4.356 -15.246 -13.161 1.00 96.31 177 ALA A N 1
ATOM 1417 C CA . ALA A 1 177 ? -4.542 -14.792 -11.779 1.00 96.31 177 ALA A CA 1
ATOM 1418 C C . ALA A 1 177 ? -5.720 -13.814 -11.601 1.00 96.31 177 ALA A C 1
ATOM 1420 O O . ALA A 1 177 ? -5.965 -13.333 -10.497 1.00 96.31 177 ALA A O 1
ATOM 1421 N N . TRP A 1 178 ? -6.457 -13.500 -12.673 1.00 96.56 178 TRP A N 1
ATOM 1422 C CA . TRP A 1 178 ? -7.621 -12.617 -12.593 1.00 96.56 178 TRP A CA 1
ATOM 1423 C C . TRP A 1 178 ? -8.731 -13.225 -11.732 1.00 96.56 178 TRP A C 1
ATOM 1425 O O . TRP A 1 178 ? -9.254 -14.309 -12.014 1.00 96.56 178 TRP A O 1
ATOM 1435 N N . LEU A 1 179 ? -9.122 -12.492 -10.696 1.00 94.88 179 LEU A N 1
ATOM 1436 C CA . LEU A 1 179 ? -10.163 -12.891 -9.766 1.00 94.88 179 LEU A CA 1
ATOM 1437 C C . LEU A 1 179 ? -11.529 -12.545 -10.359 1.00 94.88 179 LEU A C 1
ATOM 1439 O O . LEU A 1 179 ? -11.869 -11.374 -10.537 1.00 94.88 179 LEU A O 1
ATOM 1443 N N . LYS A 1 180 ? -12.322 -13.582 -10.644 1.00 94.00 180 LYS A N 1
ATOM 1444 C CA . LYS A 1 180 ? -13.704 -13.438 -11.119 1.00 94.00 180 LYS A CA 1
ATOM 1445 C C . LYS A 1 180 ? -14.570 -12.730 -10.068 1.00 94.00 180 LYS A C 1
ATOM 1447 O O . LYS A 1 180 ? -14.321 -12.918 -8.871 1.00 94.00 180 LYS A O 1
ATOM 1452 N N . PRO A 1 181 ? -15.628 -12.005 -10.477 1.00 91.94 181 PRO A N 1
ATOM 1453 C CA . PRO A 1 181 ? -16.535 -11.319 -9.567 1.00 91.94 181 PRO A CA 1
ATOM 1454 C C . PRO A 1 181 ? -17.512 -12.266 -8.850 1.00 91.94 181 PRO A C 1
ATOM 1456 O O . PRO A 1 181 ? -18.723 -12.103 -8.903 1.00 91.94 181 PRO A O 1
ATOM 1459 N N . VAL A 1 182 ? -16.983 -13.299 -8.195 1.00 91.00 182 VAL A N 1
ATOM 1460 C CA . VAL A 1 182 ? -17.757 -14.274 -7.422 1.00 91.00 182 VAL A CA 1
ATOM 1461 C C . VAL A 1 182 ? -17.581 -13.950 -5.945 1.00 91.00 182 VAL A C 1
ATOM 1463 O O . VAL A 1 182 ? -16.451 -13.822 -5.468 1.00 91.00 182 VAL A O 1
ATOM 1466 N N . PHE A 1 183 ? -18.688 -13.777 -5.233 1.00 86.81 183 PHE A N 1
ATOM 1467 C CA . PHE A 1 183 ? -18.707 -13.483 -3.804 1.00 86.81 183 PHE A CA 1
ATOM 1468 C C . PHE A 1 183 ? -19.212 -14.692 -3.018 1.00 86.81 183 PHE A C 1
ATOM 1470 O O . PHE A 1 183 ? -19.853 -15.583 -3.575 1.00 86.81 183 PHE A O 1
ATOM 1477 N N . LYS A 1 184 ? -18.859 -14.738 -1.735 1.00 87.69 184 LYS A N 1
ATOM 1478 C CA . LYS A 1 184 ? -19.409 -15.691 -0.774 1.00 87.69 184 LYS A CA 1
ATOM 1479 C C . LYS A 1 184 ? -20.239 -14.901 0.219 1.00 87.69 184 LYS A C 1
ATOM 1481 O O . LYS A 1 184 ? -19.761 -13.866 0.682 1.00 87.69 184 LYS A O 1
ATOM 1486 N N . ASP A 1 185 ? -21.406 -15.427 0.547 1.00 88.00 185 ASP A N 1
ATOM 1487 C CA . ASP A 1 185 ? -22.270 -14.840 1.562 1.00 88.00 185 ASP A CA 1
ATOM 1488 C C . ASP A 1 185 ? -21.584 -14.888 2.931 1.00 88.00 185 ASP A C 1
ATOM 1490 O O . ASP A 1 185 ? -20.760 -15.775 3.215 1.00 88.00 185 ASP A O 1
ATOM 1494 N N . VAL A 1 186 ? -21.912 -13.913 3.772 1.00 89.56 186 VAL A N 1
ATOM 1495 C CA . VAL A 1 186 ? -21.362 -13.776 5.116 1.00 89.56 186 VAL A CA 1
ATOM 1496 C C . VAL A 1 186 ? -22.505 -13.920 6.105 1.00 89.56 186 VAL A C 1
ATOM 1498 O O . VAL A 1 186 ? -23.469 -13.180 6.060 1.00 89.56 186 VAL A O 1
ATOM 1501 N N . ASP A 1 187 ? -22.403 -14.862 7.038 1.00 90.69 187 ASP A N 1
ATOM 1502 C CA . ASP A 1 187 ? -23.383 -14.951 8.120 1.00 90.69 187 ASP A CA 1
ATOM 1503 C C . ASP A 1 187 ? -22.968 -14.031 9.270 1.00 90.69 187 ASP A C 1
ATOM 1505 O O . ASP A 1 187 ? -22.269 -14.446 10.199 1.00 90.69 187 ASP A O 1
ATOM 1509 N N . LEU A 1 188 ? -23.398 -12.770 9.213 1.00 92.69 188 LEU A N 1
ATOM 1510 C CA . LEU A 1 188 ? -23.074 -11.770 10.235 1.00 92.69 188 LEU A CA 1
ATOM 1511 C C . LEU A 1 188 ? -23.596 -12.135 11.636 1.00 92.69 188 LEU A C 1
ATOM 1513 O O . LEU A 1 188 ? -23.087 -11.608 12.632 1.00 92.69 188 LEU A O 1
ATOM 1517 N N . SER A 1 189 ? -24.545 -13.072 11.747 1.00 89.06 189 SER A N 1
ATOM 1518 C CA . SER A 1 189 ? -25.080 -13.531 13.032 1.00 89.06 189 SER A CA 1
ATOM 1519 C C . SER A 1 189 ? -24.124 -14.453 13.799 1.00 89.06 189 SER A C 1
ATOM 1521 O O . SER A 1 189 ? -24.261 -14.604 15.016 1.00 89.06 189 SER A O 1
ATOM 1523 N N . LEU A 1 190 ? -23.111 -15.022 13.135 1.00 89.31 190 LEU A N 1
ATOM 1524 C CA . LEU A 1 190 ? -22.194 -15.980 13.751 1.00 89.31 190 LEU A CA 1
ATOM 1525 C C . LEU A 1 190 ? -21.418 -15.362 14.924 1.00 89.31 190 LEU A C 1
ATOM 1527 O O . LEU A 1 190 ? -20.806 -14.299 14.812 1.00 89.31 190 LEU A O 1
ATOM 1531 N N . GLY A 1 191 ? -21.375 -16.096 16.034 1.00 85.25 191 GLY A N 1
ATOM 1532 C CA . GLY A 1 191 ? -20.637 -15.725 17.239 1.00 85.25 191 GLY A CA 1
ATOM 1533 C C . GLY A 1 191 ? -21.487 -14.978 18.269 1.00 85.25 191 GLY A C 1
ATOM 1534 O O . GLY A 1 191 ? -22.424 -14.246 17.941 1.00 85.25 191 GLY A O 1
ATOM 1535 N N . ASN A 1 192 ? -21.137 -15.182 19.538 1.00 91.94 192 ASN A N 1
ATOM 1536 C CA . ASN A 1 192 ? -21.746 -14.500 20.672 1.00 91.94 192 ASN A CA 1
ATOM 1537 C C . ASN A 1 192 ? -20.841 -13.340 21.098 1.00 91.94 192 ASN A C 1
ATOM 1539 O O . ASN A 1 192 ? -19.688 -13.575 21.457 1.00 91.94 192 ASN A O 1
ATOM 1543 N N . PHE A 1 193 ? -21.356 -12.116 21.039 1.00 97.00 193 PHE A N 1
ATOM 1544 C CA . PHE A 1 193 ? -20.604 -10.895 21.316 1.00 97.00 193 PHE A CA 1
ATOM 1545 C C . PHE A 1 193 ? -21.391 -10.017 22.288 1.00 97.00 193 PHE A C 1
ATOM 1547 O O . PHE A 1 193 ? -22.579 -9.787 22.077 1.00 97.00 193 PHE A O 1
ATOM 1554 N N . GLU A 1 194 ? -20.728 -9.528 23.338 1.00 97.00 194 GLU A N 1
ATOM 1555 C CA . GLU A 1 194 ? -21.309 -8.558 24.280 1.00 97.00 194 GLU A CA 1
ATOM 1556 C C . GLU A 1 194 ? -21.512 -7.185 23.620 1.00 97.00 194 GLU A C 1
ATOM 1558 O O . GLU A 1 194 ? -22.525 -6.522 23.838 1.00 97.00 194 GLU A O 1
ATOM 1563 N N . TYR A 1 195 ? -20.560 -6.789 22.770 1.00 98.44 195 TYR A N 1
ATOM 1564 C CA . TYR A 1 195 ? -20.576 -5.537 22.022 1.00 98.44 195 TYR A CA 1
ATOM 1565 C C . TYR A 1 195 ? -20.833 -5.810 20.543 1.00 98.44 195 TYR A C 1
ATOM 1567 O O . TYR A 1 195 ? -20.252 -6.722 19.950 1.00 98.44 195 TYR A O 1
ATOM 1575 N N . GLU A 1 196 ? -21.658 -4.983 19.911 1.00 98.38 196 GLU A N 1
ATOM 1576 C CA . GLU A 1 196 ? -21.858 -5.062 18.465 1.00 98.38 196 GLU A CA 1
ATOM 1577 C C . GLU A 1 196 ? -20.626 -4.524 17.725 1.00 98.38 196 GLU A C 1
ATOM 1579 O O . GLU A 1 196 ? -20.225 -5.076 16.704 1.00 98.38 196 GLU A O 1
ATOM 1584 N N . ALA A 1 197 ? -19.963 -3.502 18.274 1.00 98.62 197 ALA A N 1
ATOM 1585 C CA . ALA A 1 197 ? -18.752 -2.938 17.690 1.00 98.62 197 ALA A CA 1
ATOM 1586 C C . ALA A 1 197 ? -17.668 -2.622 18.728 1.00 98.62 197 ALA A C 1
ATOM 1588 O O . ALA A 1 197 ? -17.957 -2.265 19.871 1.00 98.62 197 ALA A O 1
ATOM 1589 N N . SER A 1 198 ? -16.416 -2.685 18.285 1.00 98.88 198 SER A N 1
ATOM 1590 C CA . SER A 1 198 ? -15.249 -2.175 19.003 1.00 98.88 198 SER A CA 1
ATOM 1591 C C . SER A 1 198 ? -14.476 -1.221 18.113 1.00 98.88 198 SER A C 1
ATOM 1593 O O . SER A 1 198 ? -14.030 -1.615 17.036 1.00 98.88 198 SER A O 1
ATOM 1595 N N . VAL A 1 199 ? -14.272 0.013 18.571 1.00 98.81 199 VAL A N 1
ATOM 1596 C CA . VAL A 1 199 ? -13.303 0.924 17.949 1.00 98.81 199 VAL A CA 1
ATOM 1597 C C . VAL A 1 199 ? -11.915 0.541 18.445 1.00 98.81 199 VAL A C 1
ATOM 1599 O O . VAL A 1 199 ? -11.662 0.582 19.644 1.00 98.81 199 VAL A O 1
ATOM 1602 N N . ILE A 1 200 ? -11.027 0.149 17.541 1.00 98.69 200 ILE A N 1
ATOM 1603 C CA . ILE A 1 200 ? -9.671 -0.307 17.835 1.00 98.69 200 ILE A CA 1
ATOM 1604 C C . ILE A 1 200 ? -8.693 0.814 17.502 1.00 98.69 200 ILE A C 1
ATOM 1606 O O . ILE A 1 200 ? -8.622 1.257 16.354 1.00 98.69 200 ILE A O 1
ATOM 1610 N N . ILE A 1 201 ? -7.923 1.226 18.510 1.00 98.56 201 ILE A N 1
ATOM 1611 C CA . ILE A 1 201 ? -6.916 2.283 18.411 1.00 98.56 201 ILE A CA 1
ATOM 1612 C C . ILE A 1 201 ? -5.534 1.691 18.719 1.00 98.56 201 ILE A C 1
ATOM 1614 O O . ILE A 1 201 ? -5.161 1.581 19.893 1.00 98.56 201 ILE A O 1
ATOM 1618 N N . PRO A 1 202 ? -4.753 1.286 17.700 1.00 97.62 202 PRO A N 1
ATOM 1619 C CA . PRO A 1 202 ? -3.353 0.935 17.895 1.00 97.62 202 PRO A CA 1
ATOM 1620 C C . PRO A 1 202 ? -2.542 2.209 18.166 1.00 97.62 202 PRO A C 1
ATOM 1622 O O . PRO A 1 202 ? -2.660 3.207 17.450 1.00 97.62 202 PRO A O 1
ATOM 1625 N N . CYS A 1 203 ? -1.698 2.183 19.192 1.00 97.12 203 CYS A N 1
ATOM 1626 C CA . CYS A 1 203 ? -1.023 3.377 19.681 1.00 97.12 203 CYS A CA 1
ATOM 1627 C C . CYS A 1 203 ? 0.455 3.116 20.000 1.00 97.12 203 CYS A C 1
ATOM 1629 O O . CYS A 1 203 ? 0.801 2.132 20.649 1.00 97.12 203 CYS A O 1
ATOM 1631 N N . LYS A 1 204 ? 1.335 4.010 19.534 1.00 96.69 204 LYS A N 1
ATOM 1632 C CA . LYS A 1 204 ? 2.757 4.058 19.902 1.00 96.69 204 LYS A CA 1
ATOM 1633 C C . LYS A 1 204 ? 3.262 5.490 19.807 1.00 96.69 204 LYS A C 1
ATOM 1635 O O . LYS A 1 204 ? 3.362 6.027 18.705 1.00 96.69 204 LYS A O 1
ATOM 1640 N N . ASN A 1 205 ? 3.643 6.070 20.939 1.00 96.75 205 ASN A N 1
ATOM 1641 C CA . ASN A 1 205 ? 4.182 7.424 21.048 1.00 96.75 205 ASN A CA 1
ATOM 1642 C C . ASN A 1 205 ? 3.310 8.466 20.316 1.00 96.75 205 ASN A C 1
ATOM 1644 O O . ASN A 1 205 ? 3.667 8.973 19.246 1.00 96.75 205 ASN A O 1
ATOM 1648 N N . ARG A 1 206 ? 2.116 8.707 20.858 1.00 97.06 206 ARG A N 1
ATOM 1649 C CA . ARG A 1 206 ? 1.089 9.611 20.324 1.00 97.06 206 ARG A CA 1
ATOM 1650 C C . ARG A 1 206 ? 0.570 10.585 21.377 1.00 97.06 206 ARG A C 1
ATOM 1652 O O . ARG A 1 206 ? -0.601 10.958 21.352 1.00 97.06 206 ARG A O 1
ATOM 1659 N N . ALA A 1 207 ? 1.433 11.057 22.278 1.00 97.69 207 ALA A N 1
ATOM 1660 C CA . ALA A 1 207 ? 1.016 11.950 23.361 1.00 97.69 207 ALA A CA 1
ATOM 1661 C C . ALA A 1 207 ? 0.353 13.247 22.852 1.00 97.69 207 ALA A C 1
ATOM 1663 O O . ALA A 1 207 ? -0.503 13.814 23.527 1.00 97.69 207 ALA A O 1
ATOM 1664 N N . GLY A 1 208 ? 0.715 13.695 21.644 1.00 96.38 208 GLY A N 1
ATOM 1665 C CA . GLY A 1 208 ? 0.144 14.886 21.015 1.00 96.38 208 GLY A CA 1
ATOM 1666 C C . GLY A 1 208 ? -1.265 14.721 20.433 1.00 96.38 208 GLY A C 1
ATOM 1667 O O . GLY A 1 208 ? -1.910 15.735 20.196 1.00 96.38 208 GLY A O 1
ATOM 1668 N N . THR A 1 209 ? -1.744 13.495 20.195 1.00 96.94 209 THR A N 1
ATOM 1669 C CA . THR A 1 209 ? -2.981 13.251 19.418 1.00 96.94 209 THR A CA 1
ATOM 1670 C C . THR A 1 209 ? -3.951 12.264 20.068 1.00 96.94 209 THR A C 1
ATOM 1672 O O . THR A 1 209 ? -5.161 12.373 19.873 1.00 96.94 209 THR A O 1
ATOM 1675 N N . ILE A 1 210 ? -3.464 11.332 20.896 1.00 98.25 210 ILE A N 1
ATOM 1676 C CA . ILE A 1 210 ? -4.267 10.216 21.424 1.00 98.25 210 ILE A CA 1
ATOM 1677 C C . ILE A 1 210 ? -5.498 10.664 22.224 1.00 98.25 210 ILE A C 1
ATOM 1679 O O . ILE A 1 210 ? -6.529 9.993 22.213 1.00 98.25 210 ILE A O 1
ATOM 1683 N N . ALA A 1 211 ? -5.421 11.814 22.901 1.00 98.31 211 ALA A N 1
ATOM 1684 C CA . ALA A 1 211 ? -6.541 12.352 23.665 1.00 98.31 211 ALA A CA 1
ATOM 1685 C C . ALA A 1 211 ? -7.743 12.692 22.769 1.00 98.31 211 ALA A C 1
ATOM 1687 O O . ALA A 1 211 ? -8.886 12.471 23.170 1.00 98.31 211 ALA A O 1
ATOM 1688 N N . ASP A 1 212 ? -7.503 13.215 21.566 1.00 97.56 212 ASP A N 1
ATOM 1689 C CA . ASP A 1 212 ? -8.569 13.604 20.643 1.00 97.56 212 ASP A CA 1
ATOM 1690 C C . ASP A 1 212 ? -9.168 12.387 19.936 1.00 97.56 212 ASP A C 1
ATOM 1692 O O . ASP A 1 212 ? -10.396 12.289 19.842 1.00 97.56 212 ASP A O 1
ATOM 1696 N N . ALA A 1 213 ? -8.336 11.406 19.567 1.00 98.06 213 ALA A N 1
ATOM 1697 C CA . ALA A 1 213 ? -8.792 10.112 19.057 1.00 98.06 213 ALA A CA 1
ATOM 1698 C C . ALA A 1 213 ? -9.727 9.411 20.063 1.00 98.06 213 ALA A C 1
ATOM 1700 O O . ALA A 1 213 ? -10.850 9.025 19.727 1.00 98.06 213 ALA A O 1
ATOM 1701 N N . LEU A 1 214 ? -9.314 9.335 21.336 1.00 98.69 214 LEU A N 1
ATOM 1702 C CA . LEU A 1 214 ? -10.116 8.767 22.426 1.00 98.69 214 LEU A CA 1
ATOM 1703 C C . LEU A 1 214 ? -11.447 9.497 22.620 1.00 98.69 214 LEU A C 1
ATOM 1705 O O . LEU A 1 214 ? -12.497 8.856 22.677 1.00 98.69 214 LEU A O 1
ATOM 1709 N N . ARG A 1 215 ? -11.435 10.835 22.689 1.00 98.50 215 ARG A N 1
ATOM 1710 C CA . ARG A 1 215 ? -12.669 11.634 22.816 1.00 98.50 215 ARG A CA 1
ATOM 1711 C C . ARG A 1 215 ? -13.613 11.399 21.641 1.00 98.50 215 ARG A C 1
ATOM 1713 O O . ARG A 1 215 ? -14.818 11.244 21.845 1.00 98.50 215 ARG A O 1
ATOM 1720 N N . SER A 1 216 ? -13.080 11.360 20.422 1.00 98.25 216 SER A N 1
ATOM 1721 C CA . SER A 1 216 ? -13.864 11.124 19.209 1.00 98.25 216 SER A CA 1
ATOM 1722 C C . SER A 1 216 ? -14.526 9.740 19.214 1.00 98.25 216 SER A C 1
ATOM 1724 O O . SER A 1 216 ? -15.717 9.632 18.918 1.00 98.25 216 SER A O 1
ATOM 1726 N N . ALA A 1 217 ? -13.805 8.696 19.635 1.00 98.62 217 ALA A N 1
ATOM 1727 C CA . ALA A 1 217 ? -14.325 7.331 19.725 1.00 98.62 217 ALA A CA 1
ATOM 1728 C C . ALA A 1 217 ? -15.343 7.139 20.869 1.00 98.62 217 ALA A C 1
ATOM 1730 O O . ALA A 1 217 ? -16.417 6.562 20.678 1.00 98.62 217 ALA A O 1
ATOM 1731 N N . LEU A 1 218 ? -15.047 7.648 22.068 1.00 98.69 218 LEU A N 1
ATOM 1732 C CA . LEU A 1 218 ? -15.900 7.476 23.254 1.00 98.69 218 LEU A CA 1
ATOM 1733 C C . LEU A 1 218 ? -17.212 8.277 23.172 1.00 98.69 218 LEU A C 1
ATOM 1735 O O . LEU A 1 218 ? -18.213 7.891 23.781 1.00 98.69 218 LEU A O 1
ATOM 1739 N N . SER A 1 219 ? -17.238 9.355 22.380 1.00 98.25 219 SER A N 1
ATOM 1740 C CA . SER A 1 219 ? -18.421 10.209 22.182 1.00 98.25 219 SER A CA 1
ATOM 1741 C C . SER A 1 219 ? -19.375 9.751 21.069 1.00 98.25 219 SER A C 1
ATOM 1743 O O . SER A 1 219 ? -20.390 10.415 20.830 1.00 98.25 219 SER A O 1
ATOM 1745 N N . GLN A 1 220 ? -19.086 8.626 20.403 1.00 98.62 220 GLN A N 1
ATOM 1746 C CA . GLN A 1 220 ? -19.959 8.075 19.366 1.00 98.62 220 GLN A CA 1
ATOM 1747 C C . GLN A 1 220 ? -21.341 7.696 19.920 1.00 98.62 220 GLN A C 1
ATOM 1749 O O . GLN A 1 220 ? -21.510 7.282 21.073 1.00 98.62 220 GLN A O 1
ATOM 1754 N N . LYS A 1 221 ? -22.351 7.861 19.070 1.00 98.44 221 LYS A N 1
ATOM 1755 C CA . LYS A 1 221 ? -23.761 7.605 19.348 1.00 98.44 221 LYS A CA 1
ATOM 1756 C C . LYS A 1 221 ? -24.227 6.459 18.466 1.00 98.44 221 LYS A C 1
ATOM 1758 O O . LYS A 1 221 ? -24.147 6.554 17.244 1.00 98.44 221 LYS A O 1
ATOM 1763 N N . THR A 1 222 ? -24.717 5.406 19.106 1.00 98.56 222 THR A N 1
ATOM 1764 C CA . THR A 1 222 ? -25.167 4.175 18.458 1.00 98.56 222 THR A CA 1
ATOM 1765 C C . THR A 1 222 ? -26.465 3.688 19.093 1.00 98.56 222 THR A C 1
ATOM 1767 O O . THR A 1 222 ? -26.752 4.012 20.250 1.00 98.56 222 THR A O 1
ATOM 1770 N N . ASP A 1 223 ? -27.242 2.898 18.358 1.00 98.25 223 ASP A N 1
ATOM 1771 C CA . ASP A 1 223 ? -28.417 2.181 18.873 1.00 98.25 223 ASP A CA 1
ATOM 1772 C C . ASP A 1 223 ? -28.085 0.782 19.436 1.00 98.25 223 ASP A C 1
ATOM 1774 O O . ASP A 1 223 ? -28.952 0.095 19.973 1.00 98.25 223 ASP A O 1
ATOM 1778 N N . PHE A 1 224 ? -26.811 0.390 19.376 1.00 98.19 224 PHE A N 1
ATOM 1779 C CA . PHE A 1 224 ? -26.254 -0.858 19.903 1.00 98.19 224 PHE A CA 1
ATOM 1780 C C . PHE A 1 224 ? -25.108 -0.603 20.902 1.00 98.19 224 PHE A C 1
ATOM 1782 O O . PHE A 1 224 ? -24.489 0.467 20.870 1.00 98.19 224 PHE A O 1
ATOM 1789 N N . PRO A 1 225 ? -24.771 -1.568 21.782 1.00 98.25 225 PRO A N 1
ATOM 1790 C CA . PRO A 1 225 ? -23.606 -1.454 22.656 1.00 98.25 225 PRO A CA 1
ATOM 1791 C C . PRO A 1 225 ? -22.299 -1.501 21.853 1.00 98.25 225 PRO A C 1
ATOM 1793 O O . PRO A 1 225 ? -22.116 -2.360 20.989 1.00 98.25 225 PRO A O 1
ATOM 1796 N N . TYR A 1 226 ? -21.367 -0.605 22.176 1.00 98.81 226 TYR A N 1
ATOM 1797 C CA . TYR A 1 226 ? -20.011 -0.599 21.629 1.00 98.81 226 TYR A CA 1
ATOM 1798 C C . TYR A 1 226 ? -18.990 -0.236 22.712 1.00 98.81 226 TYR A C 1
ATOM 1800 O O . TYR A 1 226 ? -19.344 0.375 23.726 1.00 98.81 226 TYR A O 1
ATOM 1808 N N . ASN A 1 227 ? -17.727 -0.579 22.476 1.00 98.81 227 ASN A N 1
ATOM 1809 C CA . ASN A 1 227 ? -16.603 -0.172 23.314 1.00 98.81 227 ASN A CA 1
ATOM 1810 C C . ASN A 1 227 ? -15.444 0.393 22.473 1.00 98.81 227 ASN A C 1
ATOM 1812 O O . ASN A 1 227 ? -15.482 0.402 21.238 1.00 98.81 227 ASN A O 1
ATOM 1816 N N . VAL A 1 228 ? -14.422 0.902 23.155 1.00 98.88 228 VAL A N 1
ATOM 1817 C CA . VAL A 1 228 ? -13.182 1.401 22.554 1.00 98.88 228 VAL A CA 1
ATOM 1818 C C . VAL A 1 228 ? -12.028 0.607 23.147 1.00 98.88 228 VAL A C 1
ATOM 1820 O O . VAL A 1 228 ? -11.839 0.615 24.358 1.00 98.88 228 VAL A O 1
ATOM 1823 N N . ILE A 1 229 ? -11.258 -0.074 22.304 1.00 98.88 229 ILE A N 1
ATOM 1824 C CA . ILE A 1 229 ? -10.075 -0.840 22.695 1.00 98.88 229 ILE A CA 1
ATOM 1825 C C . ILE A 1 229 ? -8.841 -0.066 22.240 1.00 98.88 229 ILE A C 1
ATOM 1827 O O . ILE A 1 229 ? -8.551 0.009 21.045 1.00 98.88 229 ILE A O 1
ATOM 1831 N N . VAL A 1 230 ? -8.096 0.495 23.189 1.00 98.69 230 VAL A N 1
ATOM 1832 C CA . VAL A 1 230 ? -6.791 1.106 22.914 1.00 98.69 230 VAL A CA 1
ATOM 1833 C C . VAL A 1 230 ? -5.701 0.106 23.240 1.00 98.69 230 VAL A C 1
ATOM 1835 O O . VAL A 1 230 ? -5.639 -0.397 24.363 1.00 98.69 230 VAL A O 1
ATOM 1838 N N . VAL A 1 231 ? -4.827 -0.148 22.270 1.00 98.56 231 VAL A N 1
ATOM 1839 C CA . VAL A 1 231 ? -3.659 -1.012 22.444 1.00 98.56 231 VAL A CA 1
ATOM 1840 C C . VAL A 1 231 ? -2.404 -0.160 22.366 1.00 98.56 231 VAL A C 1
ATOM 1842 O O . VAL A 1 231 ? -2.060 0.331 21.291 1.00 98.56 231 VAL A O 1
ATOM 1845 N N . ASP A 1 232 ? -1.739 0.034 23.501 1.00 97.69 232 ASP A N 1
ATOM 1846 C CA . ASP A 1 232 ? -0.476 0.767 23.576 1.00 97.69 232 ASP A CA 1
ATOM 1847 C C . ASP A 1 232 ? 0.711 -0.187 23.445 1.00 97.69 232 ASP A C 1
ATOM 1849 O O . ASP A 1 232 ? 0.874 -1.106 24.249 1.00 97.69 232 ASP A O 1
ATOM 1853 N N . ASP A 1 233 ? 1.557 0.053 22.445 1.00 96.81 233 ASP A N 1
ATOM 1854 C CA . ASP A 1 233 ? 2.755 -0.742 22.154 1.00 96.81 233 ASP A CA 1
ATOM 1855 C C . ASP A 1 233 ? 3.953 -0.275 22.995 1.00 96.81 233 ASP A C 1
ATOM 1857 O O . ASP A 1 233 ? 5.017 0.043 22.465 1.00 96.81 233 ASP A O 1
ATOM 1861 N N . ASN A 1 234 ? 3.775 -0.158 24.316 1.00 95.94 234 ASN A N 1
ATOM 1862 C CA . ASN A 1 234 ? 4.795 0.275 25.280 1.00 95.94 234 ASN A CA 1
ATOM 1863 C C . ASN A 1 234 ? 5.364 1.680 24.977 1.00 95.94 234 ASN A C 1
ATOM 1865 O O . ASN A 1 234 ? 6.557 1.856 24.689 1.00 95.94 234 ASN A O 1
ATOM 1869 N N . SER A 1 235 ? 4.503 2.697 24.952 1.00 96.69 235 SER A N 1
ATOM 1870 C CA . SER A 1 235 ? 4.890 4.089 24.677 1.00 96.69 235 SER A CA 1
ATOM 1871 C C . SER A 1 235 ? 5.750 4.712 25.783 1.00 96.69 235 SER A C 1
ATOM 1873 O O . SER A 1 235 ? 5.667 4.344 26.952 1.00 96.69 235 SER A O 1
ATOM 1875 N N . THR A 1 236 ? 6.568 5.703 25.419 1.00 96.31 236 THR A N 1
ATOM 1876 C CA . THR A 1 236 ? 7.557 6.333 26.321 1.00 96.31 236 THR A CA 1
ATOM 1877 C C . THR A 1 236 ? 7.503 7.864 26.332 1.00 96.31 236 THR A C 1
ATOM 1879 O O . THR A 1 236 ? 8.405 8.507 26.860 1.00 96.31 236 THR A O 1
ATOM 1882 N N . ASP A 1 237 ? 6.493 8.468 25.707 1.00 97.56 237 ASP A N 1
ATOM 1883 C CA . ASP A 1 237 ? 6.391 9.915 25.455 1.00 97.56 237 ASP A CA 1
ATOM 1884 C C . ASP A 1 237 ? 5.286 10.621 26.269 1.00 97.56 237 ASP A C 1
ATOM 1886 O O . ASP A 1 237 ? 4.982 11.781 26.005 1.00 97.56 237 ASP A O 1
ATOM 1890 N N . GLY A 1 238 ? 4.665 9.935 27.235 1.00 98.00 238 GLY A N 1
ATOM 1891 C CA . GLY A 1 238 ? 3.509 10.445 27.990 1.00 98.00 238 GLY A CA 1
ATOM 1892 C C . GLY A 1 238 ? 2.147 9.914 27.514 1.00 98.00 238 GLY A C 1
ATOM 1893 O O . GLY A 1 238 ? 1.115 10.213 28.116 1.00 98.00 238 GLY A O 1
ATOM 1894 N N . THR A 1 239 ? 2.116 9.128 26.432 1.00 98.25 239 THR A N 1
ATOM 1895 C CA . THR A 1 239 ? 0.885 8.527 25.882 1.00 98.25 239 THR A CA 1
ATOM 1896 C C . THR A 1 239 ? 0.131 7.679 26.909 1.00 98.25 239 THR A C 1
ATOM 1898 O O . THR A 1 239 ? -1.093 7.772 27.007 1.00 98.25 239 THR A O 1
ATOM 1901 N N . ILE A 1 240 ? 0.846 6.871 27.699 1.00 98.19 240 ILE A N 1
ATOM 1902 C CA . ILE A 1 240 ? 0.249 5.940 28.668 1.00 98.19 240 ILE A CA 1
ATOM 1903 C C . ILE A 1 240 ? -0.516 6.705 29.750 1.00 98.19 240 ILE A C 1
ATOM 1905 O O . ILE A 1 240 ? -1.625 6.321 30.124 1.00 98.19 240 ILE A O 1
ATOM 1909 N N . GLU A 1 241 ? 0.057 7.790 30.261 1.00 98.56 241 GLU A N 1
ATOM 1910 C CA . GLU A 1 241 ? -0.546 8.646 31.281 1.00 98.56 241 GLU A CA 1
ATOM 1911 C C . GLU A 1 241 ? -1.841 9.274 30.766 1.00 98.56 241 GLU A C 1
ATOM 1913 O O . GLU A 1 241 ? -2.843 9.313 31.486 1.00 98.56 241 GLU A O 1
ATOM 1918 N N . ILE A 1 242 ? -1.840 9.706 29.502 1.00 98.56 242 ILE A N 1
ATOM 1919 C CA . ILE A 1 242 ? -3.026 10.254 28.848 1.00 98.56 242 ILE A CA 1
ATOM 1920 C C . ILE A 1 242 ? -4.101 9.176 28.733 1.00 98.56 242 ILE A C 1
ATOM 1922 O O . ILE A 1 242 ? -5.208 9.413 29.207 1.00 98.56 242 ILE A O 1
ATOM 1926 N N . ILE A 1 243 ? -3.794 7.986 28.204 1.00 98.56 243 ILE A N 1
ATOM 1927 C CA . ILE A 1 243 ? -4.771 6.885 28.090 1.00 98.56 243 ILE A CA 1
ATOM 1928 C C . ILE A 1 243 ? -5.357 6.541 29.465 1.00 98.56 243 ILE A C 1
ATOM 1930 O O . ILE A 1 243 ? -6.576 6.446 29.620 1.00 98.56 243 ILE A O 1
ATOM 1934 N N . LYS A 1 244 ? -4.505 6.433 30.492 1.00 98.31 244 LYS A N 1
ATOM 1935 C CA . LYS A 1 244 ? -4.932 6.133 31.866 1.00 98.31 244 LYS A CA 1
ATOM 1936 C C . LYS A 1 244 ? -5.906 7.165 32.434 1.00 98.31 244 LYS A C 1
ATOM 1938 O O . LYS A 1 244 ? -6.761 6.796 33.235 1.00 98.31 244 LYS A O 1
ATOM 1943 N N . SER A 1 245 ? -5.823 8.427 32.010 1.00 98.38 245 SER A N 1
ATOM 1944 C CA . SER A 1 245 ? -6.758 9.469 32.453 1.00 98.38 245 SER A CA 1
ATOM 1945 C C . SER A 1 245 ? -8.200 9.267 31.957 1.00 98.38 245 SER A C 1
ATOM 1947 O O . SER A 1 245 ? -9.120 9.821 32.556 1.00 98.38 245 SER A O 1
ATOM 1949 N N . PHE A 1 246 ? -8.413 8.439 30.926 1.00 98.50 246 PHE A N 1
ATOM 1950 C CA . PHE A 1 246 ? -9.736 8.097 30.384 1.00 98.50 246 PHE A CA 1
ATOM 1951 C C . PHE A 1 246 ? -10.327 6.794 30.951 1.00 98.50 246 PHE A C 1
ATOM 1953 O O . PHE A 1 246 ? -11.467 6.469 30.638 1.00 98.50 246 PHE A O 1
ATOM 1960 N N . LEU A 1 247 ? -9.604 6.051 31.802 1.00 97.56 247 LEU A N 1
ATOM 1961 C CA . LEU A 1 247 ? -10.042 4.741 32.325 1.00 97.56 247 LEU A CA 1
ATOM 1962 C C . LEU A 1 247 ? -11.291 4.780 33.217 1.00 97.56 247 LEU A C 1
ATOM 1964 O O . LEU A 1 247 ? -11.819 3.733 33.580 1.00 97.56 247 LEU A O 1
ATOM 1968 N N . SER A 1 248 ? -11.756 5.967 33.604 1.00 97.56 248 SER A N 1
ATOM 1969 C CA . SER A 1 248 ? -13.039 6.125 34.287 1.00 97.56 248 SER A CA 1
ATOM 1970 C C . SER A 1 248 ? -14.242 5.958 33.351 1.00 97.56 248 SER A C 1
ATOM 1972 O O . SER A 1 248 ? -15.351 5.759 33.847 1.00 97.56 248 SER A O 1
ATOM 1974 N N . ASP A 1 249 ? -14.052 6.028 32.027 1.00 98.25 249 ASP A N 1
ATOM 1975 C CA . ASP A 1 249 ? -15.101 5.735 31.052 1.00 98.25 249 ASP A CA 1
ATOM 1976 C C . ASP A 1 249 ? -15.285 4.210 30.923 1.00 98.25 249 ASP A C 1
ATOM 1978 O O . ASP A 1 249 ? -14.349 3.512 30.527 1.00 98.25 249 ASP A O 1
ATOM 1982 N N . PRO A 1 250 ? -16.478 3.665 31.226 1.00 97.69 250 PRO A N 1
ATOM 1983 C CA . PRO A 1 250 ? -16.710 2.222 31.220 1.00 97.69 250 PRO A CA 1
ATOM 1984 C C . PRO A 1 250 ? -16.626 1.590 29.825 1.00 97.69 250 PRO A C 1
ATOM 1986 O O . PRO A 1 250 ? -16.548 0.368 29.726 1.00 97.69 250 PRO A O 1
ATOM 1989 N N . LYS A 1 251 ? -16.656 2.383 28.745 1.00 98.31 251 LYS A N 1
ATOM 1990 C CA . LYS A 1 251 ? -16.475 1.873 27.379 1.00 98.31 251 LYS A CA 1
ATOM 1991 C C . LYS A 1 251 ? -15.006 1.657 27.020 1.00 98.31 251 LYS A C 1
ATOM 1993 O O . LYS A 1 251 ? -14.744 1.049 25.984 1.00 98.31 251 LYS A O 1
ATOM 1998 N N . LEU A 1 252 ? -14.056 2.189 27.791 1.00 98.75 252 LEU A N 1
ATOM 1999 C CA . LEU A 1 252 ? -12.640 2.099 27.456 1.00 98.75 252 LEU A CA 1
ATOM 2000 C C . LEU A 1 252 ? -12.028 0.798 27.983 1.00 98.75 252 LEU A C 1
ATOM 2002 O O . LEU A 1 252 ? -11.949 0.562 29.186 1.00 98.75 252 LEU A O 1
ATOM 2006 N N . VAL A 1 253 ? -11.501 -0.002 27.064 1.00 98.75 253 VAL A N 1
ATOM 2007 C CA . VAL A 1 253 ? -10.635 -1.146 27.339 1.00 98.75 253 VAL A CA 1
ATOM 2008 C C . VAL A 1 253 ? -9.212 -0.753 26.966 1.00 98.75 253 VAL A C 1
ATOM 2010 O O . VAL A 1 253 ? -8.934 -0.374 25.829 1.00 98.75 253 VAL A O 1
ATOM 2013 N N . TYR A 1 254 ? -8.299 -0.845 27.928 1.00 98.56 254 TYR A N 1
ATOM 2014 C CA . TYR A 1 254 ? -6.886 -0.559 27.716 1.00 98.56 254 TYR A CA 1
ATOM 2015 C C . TYR A 1 254 ? -6.066 -1.845 27.733 1.00 98.56 254 TYR A C 1
ATOM 2017 O O . TYR A 1 254 ? -6.079 -2.580 28.721 1.00 98.56 254 TYR A O 1
ATOM 2025 N N . ILE A 1 255 ? -5.318 -2.082 26.658 1.00 98.38 255 ILE A N 1
ATOM 2026 C CA . ILE A 1 255 ? -4.355 -3.174 26.543 1.00 98.38 255 ILE A CA 1
ATOM 2027 C C . ILE A 1 255 ? -2.956 -2.559 26.494 1.00 98.38 255 ILE A C 1
ATOM 2029 O O . ILE A 1 255 ? -2.619 -1.834 25.560 1.00 98.38 255 ILE A O 1
ATOM 2033 N N . ALA A 1 256 ? -2.140 -2.858 27.502 1.00 97.31 256 ALA A N 1
ATOM 2034 C CA . ALA A 1 256 ? -0.719 -2.533 27.501 1.00 97.31 256 ALA A CA 1
ATOM 2035 C C . ALA A 1 256 ? 0.059 -3.729 26.947 1.00 97.31 256 ALA A C 1
ATOM 2037 O O . ALA A 1 256 ? 0.048 -4.797 27.563 1.00 97.31 256 ALA A O 1
ATOM 2038 N N . GLN A 1 257 ? 0.715 -3.560 25.802 1.00 95.81 257 GLN A N 1
ATOM 2039 C CA . GLN A 1 257 ? 1.640 -4.567 25.286 1.00 95.81 257 GLN A CA 1
ATOM 2040 C C . GLN A 1 257 ? 2.927 -4.608 26.112 1.00 95.81 257 GLN A C 1
ATOM 2042 O O . GLN A 1 257 ? 3.275 -3.656 26.819 1.00 95.81 257 GLN A O 1
ATOM 2047 N N . ASP A 1 258 ? 3.649 -5.722 26.004 1.00 93.50 258 ASP A N 1
ATOM 2048 C CA . ASP A 1 258 ? 4.975 -5.842 26.599 1.00 93.50 258 ASP A CA 1
ATOM 2049 C C . ASP A 1 258 ? 6.040 -5.023 25.836 1.00 93.50 258 ASP A C 1
ATOM 2051 O O . ASP A 1 258 ? 5.754 -4.303 24.880 1.00 93.50 258 ASP A O 1
ATOM 2055 N N . ALA A 1 259 ? 7.295 -5.093 26.289 1.00 88.06 259 ALA A N 1
ATOM 2056 C CA . ALA A 1 259 ? 8.400 -4.330 25.706 1.00 88.06 259 ALA A CA 1
ATOM 2057 C C . ALA A 1 259 ? 8.898 -4.850 24.338 1.00 88.06 259 ALA A C 1
ATOM 2059 O O . ALA A 1 259 ? 9.915 -4.361 23.836 1.00 88.06 259 ALA A O 1
ATOM 2060 N N . GLY A 1 260 ? 8.224 -5.840 23.755 1.00 86.50 260 GLY A N 1
ATOM 2061 C CA . GLY A 1 260 ? 8.461 -6.351 22.414 1.00 86.50 260 GLY A CA 1
ATOM 2062 C C . GLY A 1 260 ? 8.108 -5.351 21.312 1.00 86.50 260 GLY A C 1
ATOM 2063 O O . GLY A 1 260 ? 7.590 -4.261 21.546 1.00 86.50 260 GLY A O 1
ATOM 2064 N N . TRP A 1 261 ? 8.428 -5.724 20.073 1.00 81.06 261 TRP A N 1
ATOM 2065 C CA . TRP A 1 261 ? 8.062 -4.952 18.888 1.00 81.06 261 TRP A CA 1
ATOM 2066 C C . TRP A 1 261 ? 6.879 -5.630 18.198 1.00 81.06 261 TRP A C 1
ATOM 2068 O O . TRP A 1 261 ? 7.062 -6.575 17.430 1.00 81.06 261 TRP A O 1
ATOM 2078 N N . HIS A 1 262 ? 5.667 -5.170 18.508 1.00 91.38 262 HIS A N 1
ATOM 2079 C CA . HIS A 1 262 ? 4.423 -5.734 17.974 1.00 91.38 262 HIS A CA 1
ATOM 2080 C C . HIS A 1 262 ? 3.989 -5.018 16.697 1.00 91.38 262 HIS A C 1
ATOM 2082 O O . HIS A 1 262 ? 3.437 -5.636 15.777 1.00 91.38 262 HIS A O 1
ATOM 2088 N N . GLY A 1 263 ? 4.242 -3.707 16.640 1.00 91.94 263 GLY A N 1
ATOM 2089 C CA . GLY A 1 263 ? 3.793 -2.856 15.553 1.00 91.94 263 GLY A CA 1
ATOM 2090 C C . GLY A 1 263 ? 2.268 -2.841 15.421 1.00 91.94 263 GLY A C 1
ATOM 2091 O O . GLY A 1 263 ? 1.519 -3.365 16.247 1.00 91.94 263 GLY A O 1
ATOM 2092 N N . ILE A 1 264 ? 1.784 -2.250 14.329 1.00 91.88 264 ILE A N 1
ATOM 2093 C CA . ILE A 1 264 ? 0.340 -2.107 14.087 1.00 91.88 264 ILE A CA 1
ATOM 2094 C C . ILE A 1 264 ? -0.344 -3.483 14.014 1.00 91.88 264 ILE A C 1
ATOM 2096 O O . ILE A 1 264 ? -1.417 -3.658 14.584 1.00 91.88 264 ILE A O 1
ATOM 2100 N N . GLY A 1 265 ? 0.289 -4.468 13.366 1.00 93.19 265 GLY A N 1
ATOM 2101 C CA . GLY A 1 265 ? -0.264 -5.817 13.223 1.00 93.19 265 GLY A CA 1
ATOM 2102 C C . GLY A 1 265 ? -0.463 -6.525 14.564 1.00 93.19 265 GLY A C 1
ATOM 2103 O O . GLY A 1 265 ? -1.563 -6.989 14.850 1.00 93.19 265 GLY A O 1
ATOM 2104 N N . GLY A 1 266 ? 0.560 -6.551 15.424 1.00 95.38 266 GLY A N 1
ATOM 2105 C CA . GLY A 1 266 ? 0.445 -7.181 16.740 1.00 95.38 266 GLY A CA 1
ATOM 2106 C C . GLY A 1 266 ? -0.549 -6.467 17.665 1.00 95.38 266 GLY A C 1
ATOM 2107 O O . GLY A 1 266 ? -1.251 -7.127 18.430 1.00 95.38 266 GLY A O 1
ATOM 2108 N N . ASN A 1 267 ? -0.695 -5.145 17.538 1.00 96.44 267 ASN A N 1
ATOM 2109 C CA . ASN A 1 267 ? -1.721 -4.392 18.266 1.00 96.44 267 ASN A CA 1
ATOM 2110 C C . ASN A 1 267 ? -3.138 -4.760 17.828 1.00 96.44 267 ASN A C 1
ATOM 2112 O O . ASN A 1 267 ? -4.011 -4.976 18.669 1.00 96.44 267 ASN A O 1
ATOM 2116 N N . TRP A 1 268 ? -3.364 -4.875 16.517 1.00 96.75 268 TRP A N 1
ATOM 2117 C CA . TRP A 1 268 ? -4.637 -5.358 15.991 1.00 96.75 268 TRP A CA 1
ATOM 2118 C C . TRP A 1 268 ? -4.927 -6.776 16.471 1.00 96.75 268 TRP A C 1
ATOM 2120 O O . TRP A 1 268 ? -6.040 -7.025 16.918 1.00 96.75 268 TRP A O 1
ATOM 2130 N N . ASN A 1 269 ? -3.937 -7.672 16.475 1.00 96.31 269 ASN A N 1
ATOM 2131 C CA . ASN A 1 269 ? -4.101 -9.039 16.975 1.00 96.31 269 ASN A CA 1
ATOM 2132 C C . ASN A 1 269 ? -4.548 -9.058 18.440 1.00 96.31 269 ASN A C 1
ATOM 2134 O O . ASN A 1 269 ? -5.520 -9.732 18.783 1.00 96.31 269 ASN A O 1
ATOM 2138 N N . ALA A 1 270 ? -3.883 -8.280 19.295 1.00 97.12 270 ALA A N 1
ATOM 2139 C CA . ALA A 1 270 ? -4.260 -8.173 20.700 1.00 97.12 270 ALA A CA 1
ATOM 2140 C C . ALA A 1 270 ? -5.702 -7.670 20.867 1.00 97.12 270 ALA A C 1
ATOM 2142 O O . ALA A 1 270 ? -6.461 -8.242 21.646 1.00 97.12 270 ALA A O 1
ATOM 2143 N N . ALA A 1 271 ? -6.108 -6.656 20.095 1.00 98.06 271 ALA A N 1
ATOM 2144 C CA . ALA A 1 271 ? -7.466 -6.129 20.148 1.00 98.06 271 ALA A CA 1
ATOM 2145 C C . ALA A 1 271 ? -8.512 -7.128 19.632 1.00 98.06 271 ALA A C 1
ATOM 2147 O O . ALA A 1 271 ? -9.494 -7.384 20.322 1.00 98.06 271 ALA A O 1
ATOM 2148 N N . ILE A 1 272 ? -8.320 -7.720 18.448 1.00 97.50 272 ILE A N 1
ATOM 2149 C CA . ILE A 1 272 ? -9.333 -8.583 17.817 1.00 97.50 272 ILE A CA 1
ATOM 2150 C C . ILE A 1 272 ? -9.527 -9.893 18.577 1.00 97.50 272 ILE A C 1
ATOM 2152 O O . ILE A 1 272 ? -10.624 -10.448 18.556 1.00 97.50 272 ILE A O 1
ATOM 2156 N N . HIS A 1 273 ? -8.491 -10.402 19.247 1.00 97.19 273 HIS A N 1
ATOM 2157 C CA . HIS A 1 273 ? -8.572 -11.621 20.054 1.00 97.19 273 HIS A CA 1
ATOM 2158 C C . HIS A 1 273 ? -8.986 -11.356 21.507 1.00 97.19 273 HIS A C 1
ATOM 2160 O O . HIS A 1 273 ? -9.233 -12.311 22.241 1.00 97.19 273 HIS A O 1
ATOM 2166 N N . HIS A 1 274 ? -9.134 -10.091 21.912 1.00 97.88 274 HIS A N 1
ATOM 2167 C CA . HIS A 1 274 ? -9.666 -9.736 23.222 1.00 97.88 274 HIS A CA 1
ATOM 2168 C C . HIS A 1 274 ? -11.134 -10.177 23.362 1.00 97.88 274 HIS A C 1
ATOM 2170 O O . HIS A 1 274 ? -11.922 -10.077 22.416 1.00 97.88 274 HIS A O 1
ATOM 2176 N N . GLU A 1 275 ? -11.526 -10.632 24.553 1.00 96.81 275 GLU A N 1
ATOM 2177 C CA . GLU A 1 275 ? -12.891 -11.110 24.830 1.00 96.81 275 GLU A CA 1
ATOM 2178 C C . GLU A 1 275 ? -13.949 -10.012 24.661 1.00 96.81 275 GLU A C 1
ATOM 2180 O O . GLU A 1 275 ? -15.033 -10.265 24.146 1.00 96.81 275 GLU A O 1
ATOM 2185 N N . ALA A 1 276 ? -13.587 -8.773 25.001 1.00 97.94 276 ALA A N 1
ATOM 2186 C CA . ALA A 1 276 ? -14.437 -7.601 24.815 1.00 97.94 276 ALA A CA 1
ATOM 2187 C C . ALA A 1 276 ? -14.511 -7.113 23.355 1.00 97.94 276 ALA A C 1
ATOM 2189 O O . ALA A 1 276 ? -15.240 -6.163 23.082 1.00 97.94 276 ALA A O 1
ATOM 2190 N N . CYS A 1 277 ? -13.760 -7.696 22.412 1.00 98.50 277 CYS A N 1
ATOM 2191 C CA . CYS A 1 277 ? -13.856 -7.290 21.012 1.00 98.50 277 CYS A CA 1
ATOM 2192 C C . CYS A 1 277 ? -15.228 -7.660 20.449 1.00 98.50 277 CYS A C 1
ATOM 2194 O O . CYS A 1 277 ? -15.626 -8.824 20.495 1.00 98.50 277 CYS A O 1
ATOM 2196 N N . GLY A 1 278 ? -15.933 -6.662 19.925 1.00 98.31 278 GLY A N 1
ATOM 2197 C CA . GLY A 1 278 ? -17.278 -6.786 19.400 1.00 98.31 278 GLY A CA 1
ATOM 2198 C C . GLY A 1 278 ? -17.350 -7.506 18.060 1.00 98.31 278 GLY A C 1
ATOM 2199 O O . GLY A 1 278 ? -16.340 -7.867 17.446 1.00 98.31 278 GLY A O 1
ATOM 2200 N N . ARG A 1 279 ? -18.584 -7.699 17.590 1.00 98.25 279 ARG A N 1
ATOM 2201 C CA . ARG A 1 279 ? -18.883 -8.368 16.314 1.00 98.25 279 ARG A CA 1
ATOM 2202 C C . ARG A 1 279 ? -18.202 -7.686 15.126 1.00 98.25 279 ARG A C 1
ATOM 2204 O O . ARG A 1 279 ? -17.739 -8.377 14.215 1.00 98.25 279 ARG A O 1
ATOM 2211 N N . PHE A 1 280 ? -18.107 -6.358 15.167 1.00 98.50 280 PHE A N 1
ATOM 2212 C CA . PHE A 1 280 ? -17.394 -5.541 14.192 1.00 98.50 280 PHE A CA 1
ATOM 2213 C C . PHE A 1 280 ? -16.203 -4.815 14.826 1.00 98.50 280 PHE A C 1
ATOM 2215 O O . PHE A 1 280 ? -16.352 -4.050 15.778 1.00 98.50 280 PHE A O 1
ATOM 2222 N N . ALA A 1 281 ? -15.017 -5.024 14.266 1.00 98.31 281 ALA A N 1
ATOM 2223 C CA . ALA A 1 281 ? -13.781 -4.357 14.652 1.00 98.31 281 ALA A CA 1
ATOM 2224 C C . ALA A 1 281 ? -13.539 -3.154 13.731 1.00 98.31 281 ALA A C 1
ATOM 2226 O O . ALA A 1 281 ? -13.347 -3.323 12.526 1.00 98.31 281 ALA A O 1
ATOM 2227 N N . LEU A 1 282 ? -13.577 -1.939 14.278 1.00 98.31 282 LEU A N 1
ATOM 2228 C CA . LEU A 1 282 ? -13.534 -0.686 13.523 1.00 98.31 282 LEU A CA 1
ATOM 2229 C C . LEU A 1 282 ? -12.219 0.045 13.772 1.00 98.31 282 LEU A C 1
ATOM 2231 O O . LEU A 1 282 ? -11.839 0.263 14.914 1.00 98.31 282 LEU A O 1
ATOM 2235 N N . GLN A 1 283 ? -11.530 0.451 12.715 1.00 97.50 283 GLN A N 1
ATOM 2236 C CA . GLN A 1 283 ? -10.274 1.182 12.818 1.00 97.50 283 GLN A CA 1
ATOM 2237 C C . GLN A 1 283 ? -10.499 2.639 13.227 1.00 97.50 283 GLN A C 1
ATOM 2239 O O . GLN A 1 283 ? -11.341 3.330 12.641 1.00 97.50 283 GLN A O 1
ATOM 2244 N N . LEU A 1 284 ? -9.655 3.119 14.138 1.00 97.81 284 LEU A N 1
ATOM 2245 C CA . LEU A 1 284 ? -9.318 4.530 14.288 1.00 97.81 284 LEU A CA 1
ATOM 2246 C C . LEU A 1 284 ? -7.822 4.643 14.603 1.00 97.81 284 LEU A C 1
ATOM 2248 O O . LEU A 1 284 ? -7.368 4.106 15.611 1.00 97.81 284 LEU A O 1
ATOM 2252 N N . ASP A 1 285 ? -7.053 5.313 13.746 1.00 95.88 285 ASP A N 1
ATOM 2253 C CA . ASP A 1 285 ? -5.627 5.518 14.004 1.00 95.88 285 ASP A CA 1
ATOM 2254 C C . ASP A 1 285 ? -5.436 6.565 15.120 1.00 95.88 285 ASP A C 1
ATOM 2256 O O . ASP A 1 285 ? -6.269 7.446 15.333 1.00 95.88 285 ASP A O 1
ATOM 2260 N N . SER A 1 286 ? -4.367 6.428 15.909 1.00 96.50 286 SER A N 1
ATOM 2261 C CA . SER A 1 286 ? -4.150 7.205 17.148 1.00 96.50 286 SER A CA 1
ATOM 2262 C C . SER A 1 286 ? -3.804 8.685 16.919 1.00 96.50 286 SER A C 1
ATOM 2264 O O . SER A 1 286 ? -3.675 9.455 17.876 1.00 96.50 286 SER A O 1
ATOM 2266 N N . ASP A 1 287 ? -3.646 9.086 15.662 1.00 94.50 287 ASP A N 1
ATOM 2267 C CA . ASP A 1 287 ? -3.476 10.450 15.165 1.00 94.50 287 ASP A CA 1
ATOM 2268 C C . ASP A 1 287 ? -4.680 10.977 14.361 1.00 94.50 287 ASP A C 1
ATOM 2270 O O . ASP A 1 287 ? -4.652 12.131 13.936 1.00 94.50 287 ASP A O 1
ATOM 2274 N N . ASP A 1 288 ? -5.762 10.198 14.253 1.00 95.56 288 ASP A N 1
ATOM 2275 C CA . ASP A 1 288 ? -6.988 10.559 13.537 1.00 95.56 288 ASP A CA 1
ATOM 2276 C C . ASP A 1 288 ? -8.190 10.776 14.475 1.00 95.56 288 ASP A C 1
ATOM 2278 O O . ASP A 1 288 ? -8.203 10.394 15.649 1.00 95.56 288 ASP A O 1
ATOM 2282 N N . ILE A 1 289 ? -9.258 11.366 13.926 1.00 95.94 289 ILE A N 1
ATOM 2283 C CA . ILE A 1 289 ? -10.567 11.482 14.578 1.00 95.94 289 ILE A CA 1
ATOM 2284 C C . ILE A 1 289 ? -11.690 11.060 13.628 1.00 95.94 289 ILE A C 1
ATOM 2286 O O . ILE A 1 289 ? -11.615 11.249 12.413 1.00 95.94 289 ILE A O 1
ATOM 2290 N N . TYR A 1 290 ? -12.793 10.554 14.175 1.00 96.50 290 TYR A N 1
ATOM 2291 C CA . TYR A 1 290 ? -14.024 10.424 13.405 1.00 96.50 290 TYR A CA 1
ATOM 2292 C C . TYR A 1 290 ? -14.658 11.793 13.137 1.00 96.50 290 TYR A C 1
ATOM 2294 O O . TYR A 1 290 ? -14.788 12.626 14.034 1.00 96.50 290 TYR A O 1
ATOM 2302 N N . SER A 1 291 ? -15.106 11.984 11.892 1.00 92.56 291 SER A N 1
ATOM 2303 C CA . SER A 1 291 ? -15.681 13.244 11.390 1.00 92.56 291 SER A CA 1
ATOM 2304 C C . SER A 1 291 ? -16.982 13.678 12.078 1.00 92.56 291 SER A C 1
ATOM 2306 O O . SER A 1 291 ? -17.339 14.855 12.049 1.00 92.56 291 SER A O 1
ATOM 2308 N N . GLY A 1 292 ? -17.705 12.741 12.694 1.00 94.88 292 GLY A N 1
ATOM 2309 C CA . GLY A 1 292 ? -18.973 13.013 13.358 1.00 94.88 292 GLY A CA 1
ATOM 2310 C C . GLY A 1 292 ? -19.332 11.965 14.410 1.00 94.88 292 GLY A C 1
ATOM 2311 O O . GLY A 1 292 ? -18.728 10.887 14.446 1.00 94.88 292 GLY A O 1
ATOM 2312 N N . PRO A 1 293 ? -20.329 12.261 15.264 1.00 97.50 293 PRO A N 1
ATOM 2313 C CA . PRO A 1 293 ? -20.727 11.398 16.376 1.00 97.50 293 PRO A CA 1
ATOM 2314 C C . PRO A 1 293 ? -21.481 10.134 15.939 1.00 97.50 293 PRO A C 1
ATOM 2316 O O . PRO A 1 293 ? -21.774 9.297 16.780 1.00 97.50 293 PRO A O 1
ATOM 2319 N N . ASP A 1 294 ? -21.844 10.005 14.665 1.00 97.88 294 ASP A N 1
ATOM 2320 C CA . ASP A 1 294 ? -22.619 8.892 14.104 1.00 97.88 294 ASP A CA 1
ATOM 2321 C C . ASP A 1 294 ? -21.781 8.004 13.164 1.00 97.88 294 ASP A C 1
ATOM 2323 O O . ASP A 1 294 ? -22.325 7.207 12.400 1.00 97.88 294 ASP A O 1
ATOM 2327 N N . THR A 1 295 ? -20.451 8.135 13.193 1.00 97.62 295 THR A N 1
ATOM 2328 C CA . THR A 1 295 ? -19.553 7.417 12.274 1.00 97.62 295 THR A CA 1
ATOM 2329 C C . THR A 1 295 ? -19.587 5.912 12.529 1.00 97.62 295 THR A C 1
ATOM 2331 O O . THR A 1 295 ? -19.718 5.133 11.587 1.00 97.62 295 THR A O 1
ATOM 2334 N N . VAL A 1 296 ? -19.541 5.492 13.798 1.00 98.38 296 VAL A N 1
ATOM 2335 C CA . VAL A 1 296 ? -19.627 4.067 14.173 1.00 98.38 296 VAL A CA 1
ATOM 2336 C C . VAL A 1 296 ? -20.975 3.462 13.776 1.00 98.38 296 VAL A C 1
ATOM 2338 O O . VAL A 1 296 ? -20.999 2.362 13.229 1.00 98.38 296 VAL A O 1
ATOM 2341 N N . GLN A 1 297 ? -22.079 4.194 13.979 1.00 98.44 297 GLN A N 1
ATOM 2342 C CA . GLN A 1 297 ? -23.413 3.767 13.543 1.00 98.44 297 GLN A CA 1
ATOM 2343 C C . GLN A 1 297 ? -23.429 3.504 12.033 1.00 98.44 297 GLN A C 1
ATOM 2345 O O . GLN A 1 297 ? -23.753 2.400 11.608 1.00 98.44 297 GLN A O 1
ATOM 2350 N N . LYS A 1 298 ? -22.977 4.476 11.229 1.00 97.75 298 LYS A N 1
ATOM 2351 C CA . LYS A 1 298 ? -22.941 4.366 9.761 1.00 97.75 298 LYS A CA 1
ATOM 2352 C C . LYS A 1 298 ? -22.131 3.171 9.266 1.00 97.75 298 LYS A C 1
ATOM 2354 O O . LYS A 1 298 ? -22.523 2.537 8.292 1.00 97.75 298 LYS A O 1
ATOM 2359 N N . ILE A 1 299 ? -20.996 2.871 9.904 1.00 97.38 299 ILE A N 1
ATOM 2360 C CA . ILE A 1 299 ? -20.170 1.725 9.501 1.00 97.38 299 ILE A CA 1
ATOM 2361 C C . ILE A 1 299 ? -20.908 0.408 9.776 1.00 97.38 299 ILE A C 1
ATOM 2363 O O . ILE A 1 299 ? -20.923 -0.467 8.911 1.00 97.38 299 ILE A O 1
ATOM 2367 N N . VAL A 1 300 ? -21.538 0.261 10.945 1.00 97.81 300 VAL A N 1
ATOM 2368 C CA . VAL A 1 300 ? -22.293 -0.957 11.296 1.00 97.81 300 VAL A CA 1
ATOM 2369 C C . VAL A 1 300 ? -23.564 -1.103 10.455 1.00 97.81 300 VAL A C 1
ATOM 2371 O O . VAL A 1 300 ? -23.887 -2.212 10.031 1.00 97.81 300 VAL A O 1
ATOM 2374 N N . ASP A 1 301 ? -24.250 -0.007 10.141 1.00 97.75 301 ASP A N 1
ATOM 2375 C CA . ASP A 1 301 ? -25.392 -0.031 9.222 1.00 97.75 301 ASP A CA 1
ATOM 2376 C C . ASP A 1 301 ? -24.956 -0.506 7.830 1.00 97.75 301 ASP A C 1
ATOM 2378 O O . ASP A 1 301 ? -25.577 -1.407 7.272 1.00 97.75 301 ASP A O 1
ATOM 2382 N N . ALA A 1 302 ? -23.820 -0.018 7.317 1.00 96.50 302 ALA A N 1
ATOM 2383 C CA . ALA A 1 302 ? -23.274 -0.473 6.039 1.00 96.50 302 ALA A CA 1
ATOM 2384 C C . ALA A 1 302 ? -22.948 -1.978 6.033 1.00 96.50 302 ALA A C 1
ATOM 2386 O O . ALA A 1 302 ? -23.194 -2.651 5.033 1.00 96.50 302 ALA A O 1
ATOM 2387 N N . PHE A 1 303 ? -22.447 -2.532 7.142 1.00 96.81 303 PHE A N 1
ATOM 2388 C CA . PHE A 1 303 ? -22.262 -3.980 7.279 1.00 96.81 303 PHE A CA 1
ATOM 2389 C C . PHE A 1 303 ? -23.570 -4.749 7.091 1.00 96.81 303 PHE A C 1
ATOM 2391 O O . PHE A 1 303 ? -23.606 -5.716 6.331 1.00 96.81 303 PHE A O 1
ATOM 2398 N N . ARG A 1 304 ? -24.634 -4.305 7.767 1.00 94.50 304 ARG A N 1
ATOM 2399 C CA . ARG A 1 304 ? -25.955 -4.948 7.756 1.00 94.50 304 ARG A CA 1
ATOM 2400 C C . ARG A 1 304 ? -26.665 -4.795 6.413 1.00 94.50 304 ARG A C 1
ATOM 2402 O O . ARG A 1 304 ? -27.289 -5.739 5.945 1.00 94.50 304 ARG A O 1
ATOM 2409 N N . GLU A 1 305 ? -26.571 -3.621 5.798 1.00 95.31 305 GLU A N 1
ATOM 2410 C CA . GLU A 1 305 ? -27.216 -3.316 4.517 1.00 95.31 305 GLU A CA 1
ATOM 2411 C C . GLU A 1 305 ? -26.554 -4.029 3.337 1.00 95.31 305 GLU A C 1
ATOM 2413 O O . GLU A 1 305 ? -27.243 -4.437 2.403 1.00 95.31 305 GLU A O 1
ATOM 2418 N N . GLN A 1 306 ? -25.224 -4.151 3.361 1.00 92.31 306 GLN A N 1
ATOM 2419 C CA . GLN A 1 306 ? -24.445 -4.718 2.255 1.00 92.31 306 GLN A CA 1
ATOM 2420 C C . GLN A 1 306 ? -24.105 -6.201 2.443 1.00 92.31 306 GLN A C 1
ATOM 2422 O O . GLN A 1 306 ? -23.505 -6.785 1.544 1.00 92.31 306 GLN A O 1
ATOM 2427 N N . ASP A 1 307 ? -24.438 -6.783 3.599 1.00 92.56 307 ASP A N 1
ATOM 2428 C CA . ASP A 1 307 ? -24.127 -8.167 3.978 1.00 92.56 307 ASP A CA 1
ATOM 2429 C C . ASP A 1 307 ? -22.668 -8.556 3.666 1.00 92.56 307 ASP A C 1
ATOM 2431 O O . ASP A 1 307 ? -22.360 -9.479 2.908 1.00 92.56 307 ASP A O 1
ATOM 2435 N N . CYS A 1 308 ? -21.735 -7.754 4.185 1.00 93.25 308 CYS A N 1
ATOM 2436 C CA . CYS A 1 308 ? -20.329 -7.801 3.788 1.00 93.25 308 CYS A CA 1
ATOM 2437 C C . CYS A 1 308 ? -19.386 -8.103 4.959 1.00 93.25 308 CYS A C 1
ATOM 2439 O O . CYS A 1 308 ? -19.715 -7.926 6.124 1.00 93.25 308 CYS A O 1
ATOM 2441 N N . ALA A 1 309 ? -18.170 -8.564 4.657 1.00 94.12 309 ALA A N 1
ATOM 2442 C CA . ALA A 1 309 ? -17.186 -8.929 5.684 1.00 94.12 309 ALA A CA 1
ATOM 2443 C C . ALA A 1 309 ? -16.215 -7.791 6.047 1.00 94.12 309 ALA A C 1
ATOM 2445 O O . ALA A 1 309 ? -15.487 -7.882 7.038 1.00 94.12 309 ALA A O 1
ATOM 2446 N N . MET A 1 310 ? -16.181 -6.734 5.235 1.00 93.56 310 MET A N 1
ATOM 2447 C CA . MET A 1 310 ? -15.305 -5.582 5.401 1.00 93.56 310 MET A CA 1
ATOM 2448 C C . MET A 1 310 ? -15.967 -4.344 4.797 1.00 93.56 310 MET A C 1
ATOM 2450 O O . MET A 1 310 ? -16.497 -4.409 3.690 1.00 93.56 310 MET A O 1
ATOM 2454 N N . VAL A 1 311 ? -15.869 -3.222 5.504 1.00 94.00 311 VAL A N 1
ATOM 2455 C CA . VAL A 1 311 ? -16.323 -1.902 5.049 1.00 94.00 311 VAL A CA 1
ATOM 2456 C C . VAL A 1 311 ? -15.121 -0.967 5.007 1.00 94.00 311 VAL A C 1
ATOM 2458 O O . VAL A 1 311 ? -14.264 -1.004 5.891 1.00 94.00 311 VAL A O 1
ATOM 2461 N N . ILE A 1 312 ? -15.055 -0.118 3.986 1.00 92.19 312 ILE A N 1
ATOM 2462 C CA . ILE A 1 312 ? -14.053 0.943 3.867 1.00 92.19 312 ILE A CA 1
ATOM 2463 C C . ILE A 1 312 ? -14.808 2.267 3.831 1.00 92.19 312 ILE A C 1
ATOM 2465 O O . ILE A 1 312 ? -15.665 2.477 2.972 1.00 92.19 312 ILE A O 1
ATOM 2469 N N . GLY A 1 313 ? -14.521 3.134 4.796 1.00 90.44 313 GLY A N 1
ATOM 2470 C CA . GLY A 1 313 ? -15.097 4.467 4.882 1.00 90.44 313 GLY A CA 1
ATOM 2471 C C . GLY A 1 313 ? -14.413 5.465 3.949 1.00 90.44 313 GLY A C 1
ATOM 2472 O O . GLY A 1 313 ? -13.339 5.222 3.411 1.00 90.44 313 GLY A O 1
ATOM 2473 N N . SER A 1 314 ? -15.052 6.620 3.787 1.00 91.25 314 SER A N 1
ATOM 2474 C CA . SER A 1 314 ? -14.423 7.798 3.187 1.00 91.25 314 SER A CA 1
ATOM 2475 C C . SER A 1 314 ? -13.726 8.640 4.250 1.00 91.25 314 SER A C 1
ATOM 2477 O O . SER A 1 314 ? -14.236 8.728 5.370 1.00 91.25 314 SER A O 1
ATOM 2479 N N . TYR A 1 315 ? -12.669 9.353 3.876 1.00 91.12 315 TYR A N 1
ATOM 2480 C CA . TYR A 1 315 ? -11.923 10.226 4.783 1.00 91.12 315 TYR A CA 1
ATOM 2481 C C . TYR A 1 315 ? -11.500 11.534 4.112 1.00 91.12 315 TYR A C 1
ATOM 2483 O O . TYR A 1 315 ? -11.561 11.685 2.889 1.00 91.12 315 TYR A O 1
ATOM 2491 N N . GLU A 1 316 ? -11.092 12.492 4.935 1.00 91.19 316 GLU A N 1
ATOM 2492 C CA . GLU A 1 316 ? -10.461 13.740 4.518 1.00 91.19 316 GLU A CA 1
ATOM 2493 C C . GLU A 1 316 ? -9.111 13.849 5.214 1.00 91.19 316 GLU A C 1
ATOM 2495 O O . GLU A 1 316 ? -8.976 13.482 6.378 1.00 91.19 316 GLU A O 1
ATOM 2500 N N . ILE A 1 317 ? -8.116 14.361 4.498 1.00 89.00 317 ILE A N 1
ATOM 2501 C CA . ILE A 1 317 ? -6.807 14.651 5.078 1.00 89.00 317 ILE A CA 1
ATOM 2502 C C . ILE A 1 317 ? -6.865 16.068 5.629 1.00 89.00 317 ILE A C 1
ATOM 2504 O O . ILE A 1 317 ? -7.282 16.985 4.917 1.00 89.00 317 ILE A O 1
ATOM 2508 N N . THR A 1 318 ? -6.425 16.265 6.865 1.00 89.75 318 THR A N 1
ATOM 2509 C CA . THR A 1 318 ? -6.367 17.590 7.484 1.00 89.75 318 THR A CA 1
ATOM 2510 C C . THR A 1 318 ? -4.988 17.888 8.052 1.00 89.75 318 THR A C 1
ATOM 2512 O O . THR A 1 318 ? -4.189 16.986 8.294 1.00 89.75 318 THR A O 1
ATOM 2515 N N . ASP A 1 319 ? -4.699 19.167 8.285 1.00 89.75 319 ASP A N 1
ATOM 2516 C CA . ASP A 1 319 ? -3.633 19.538 9.214 1.00 89.75 319 ASP A CA 1
ATOM 2517 C C . ASP A 1 319 ? -4.072 19.328 10.680 1.00 89.75 319 ASP A C 1
ATOM 2519 O O . ASP A 1 319 ? -5.208 18.939 10.963 1.00 89.75 319 ASP A O 1
ATOM 2523 N N . ILE A 1 320 ? -3.173 19.620 11.623 1.00 87.00 320 ILE A N 1
ATOM 2524 C CA . ILE A 1 320 ? -3.424 19.494 13.070 1.00 87.00 320 ILE A CA 1
ATOM 2525 C C . ILE A 1 320 ? -4.528 20.434 13.593 1.00 87.00 320 ILE A C 1
ATOM 2527 O O . ILE A 1 320 ? -5.005 20.268 14.710 1.00 87.00 320 ILE A O 1
ATOM 2531 N N . ASN A 1 321 ? -4.937 21.431 12.802 1.00 89.06 321 ASN A N 1
ATOM 2532 C CA . ASN A 1 321 ? -6.024 22.358 13.120 1.00 89.06 321 ASN A CA 1
ATOM 2533 C C . ASN A 1 321 ? -7.323 21.990 12.379 1.00 89.06 321 ASN A C 1
ATOM 2535 O O . ASN A 1 321 ? -8.232 22.818 12.292 1.00 89.06 321 ASN A O 1
ATOM 2539 N N . PHE A 1 322 ? -7.403 20.776 11.823 1.00 87.88 322 PHE A N 1
ATOM 2540 C CA . PHE A 1 322 ? -8.532 20.256 11.048 1.00 87.88 322 PHE A CA 1
ATOM 2541 C C . PHE A 1 322 ? -8.841 21.034 9.765 1.00 87.88 322 PHE A C 1
ATOM 2543 O O . PHE A 1 322 ? -9.955 20.976 9.239 1.00 87.88 322 PHE A O 1
ATOM 2550 N N . LYS A 1 323 ? -7.859 21.751 9.209 1.00 90.19 323 LYS A N 1
ATOM 2551 C CA . LYS A 1 323 ? -8.011 22.351 7.885 1.00 90.19 323 LYS A CA 1
ATOM 2552 C C . LYS A 1 323 ? -7.804 21.280 6.818 1.00 90.19 323 LYS A C 1
ATOM 2554 O O . LYS A 1 323 ? -6.715 20.717 6.721 1.00 90.19 323 LYS A O 1
ATOM 2559 N N . THR A 1 324 ? -8.819 21.051 5.987 1.00 88.69 324 THR A N 1
ATOM 2560 C CA . THR A 1 324 ? -8.759 20.094 4.874 1.00 88.69 324 THR A CA 1
ATOM 2561 C C . THR A 1 324 ? -7.612 20.417 3.912 1.00 88.69 324 THR A C 1
ATOM 2563 O O . THR A 1 324 ? -7.466 21.549 3.434 1.00 88.69 324 THR A O 1
ATOM 2566 N N . LEU A 1 325 ? -6.811 19.399 3.611 1.00 85.56 325 LEU A N 1
ATOM 2567 C CA . LEU A 1 325 ? -5.724 19.412 2.641 1.00 85.56 325 LEU A CA 1
ATOM 2568 C C . LEU A 1 325 ? -6.185 18.764 1.319 1.00 85.56 325 LEU A C 1
ATOM 2570 O O . LEU A 1 325 ? -7.126 17.964 1.304 1.00 85.56 325 LEU A O 1
ATOM 2574 N N . PRO A 1 326 ? -5.553 19.094 0.177 1.00 78.50 326 PRO A N 1
ATOM 2575 C CA . PRO A 1 326 ? -5.791 18.377 -1.073 1.00 78.50 326 PRO A CA 1
ATOM 2576 C C . PRO A 1 326 ? -5.549 16.862 -0.913 1.00 78.50 326 PRO A C 1
ATOM 2578 O O . PRO A 1 326 ? -4.641 16.480 -0.177 1.00 78.50 326 PRO A O 1
ATOM 2581 N N . PRO A 1 327 ? -6.303 15.996 -1.616 1.00 73.88 327 PRO A N 1
ATOM 2582 C CA . PRO A 1 327 ? -7.289 16.307 -2.654 1.00 73.88 327 PRO A CA 1
ATOM 2583 C C . PRO A 1 327 ? -8.720 16.593 -2.152 1.00 73.88 327 PRO A C 1
ATOM 2585 O O . PRO A 1 327 ? -9.629 16.718 -2.974 1.00 73.88 327 PRO A O 1
ATOM 2588 N N . GLY A 1 328 ? -8.938 16.721 -0.841 1.00 83.00 328 GLY A N 1
ATOM 2589 C CA . GLY A 1 328 ? -10.271 16.781 -0.237 1.00 83.00 328 GLY A CA 1
ATOM 2590 C C . GLY A 1 328 ? -10.788 15.389 0.131 1.00 83.00 328 GLY A C 1
ATOM 2591 O O . GLY A 1 328 ? -10.008 14.531 0.541 1.00 83.00 328 GLY A O 1
ATOM 2592 N N . LYS A 1 329 ? -12.101 15.167 -0.003 1.00 85.62 329 LYS A N 1
ATOM 2593 C CA . LYS A 1 329 ? -12.737 13.893 0.358 1.00 85.62 329 LYS A CA 1
ATOM 2594 C C . LYS A 1 329 ? -12.303 12.753 -0.562 1.00 85.62 329 LYS A C 1
ATOM 2596 O O . LYS A 1 329 ? -12.447 12.839 -1.781 1.00 85.62 329 LYS A O 1
ATOM 2601 N N . ILE A 1 330 ? -11.863 11.660 0.050 1.00 85.19 330 ILE A N 1
ATOM 2602 C CA . ILE A 1 330 ? -11.475 10.408 -0.598 1.00 85.19 330 ILE A CA 1
ATOM 2603 C C . ILE A 1 330 ? -12.596 9.399 -0.339 1.00 85.19 330 ILE A C 1
ATOM 2605 O O . ILE A 1 330 ? -12.860 9.048 0.808 1.00 85.19 330 ILE A O 1
ATOM 2609 N N . ASP A 1 331 ? -13.311 8.989 -1.390 1.00 80.75 331 ASP A N 1
ATOM 2610 C CA . ASP A 1 331 ? -14.531 8.165 -1.302 1.00 80.75 331 ASP A CA 1
ATOM 2611 C C . ASP A 1 331 ? -14.472 6.854 -2.101 1.00 80.75 331 ASP A C 1
ATOM 2613 O O . ASP A 1 331 ? -15.480 6.165 -2.247 1.00 80.75 331 ASP A O 1
ATOM 2617 N N . HIS A 1 332 ? -13.283 6.502 -2.586 1.00 81.19 332 HIS A N 1
ATOM 2618 C CA . HIS A 1 332 ? -12.950 5.189 -3.122 1.00 81.19 332 HIS A CA 1
ATOM 2619 C C . HIS A 1 332 ? -13.867 4.624 -4.229 1.00 81.19 332 HIS A C 1
ATOM 2621 O O . HIS A 1 332 ? -14.122 3.419 -4.318 1.00 81.19 332 HIS A O 1
ATOM 2627 N N . ARG A 1 333 ? -14.354 5.483 -5.130 1.00 78.50 333 ARG A N 1
ATOM 2628 C CA . ARG A 1 333 ? -15.222 5.089 -6.266 1.00 78.50 333 ARG A CA 1
ATOM 2629 C C . ARG A 1 333 ? -14.570 4.134 -7.270 1.00 78.50 333 ARG A C 1
ATOM 2631 O O . ARG A 1 333 ? -15.213 3.685 -8.216 1.00 78.50 333 ARG A O 1
ATOM 2638 N N . GLU A 1 334 ? -13.277 3.883 -7.152 1.00 76.12 334 GLU A N 1
ATOM 2639 C CA . GLU A 1 334 ? -12.544 2.855 -7.888 1.00 76.12 334 GLU A CA 1
ATOM 2640 C C . GLU A 1 334 ? -12.892 1.416 -7.464 1.00 76.12 334 GLU A C 1
ATOM 2642 O O . GLU A 1 334 ? -12.590 0.480 -8.207 1.00 76.12 334 GLU A O 1
ATOM 2647 N N . TRP A 1 335 ? -13.557 1.207 -6.323 1.00 83.75 335 TRP A N 1
ATOM 2648 C CA . TRP A 1 335 ? -14.005 -0.121 -5.897 1.00 83.75 335 TRP A CA 1
ATOM 2649 C C . TRP A 1 335 ? -15.330 -0.507 -6.550 1.00 83.75 335 TRP A C 1
ATOM 2651 O O . TRP A 1 335 ? -16.410 -0.165 -6.075 1.00 83.75 335 TRP A O 1
ATOM 2661 N N . THR A 1 336 ? -15.254 -1.258 -7.648 1.00 87.50 336 THR A N 1
ATOM 2662 C CA . THR A 1 336 ? -16.439 -1.788 -8.337 1.00 87.50 336 THR A CA 1
ATOM 2663 C C . THR A 1 336 ? -16.707 -3.253 -7.963 1.00 87.50 336 THR A C 1
ATOM 2665 O O . THR A 1 336 ? -15.754 -4.001 -7.719 1.00 87.50 336 THR A O 1
ATOM 2668 N N . PRO A 1 337 ? -17.970 -3.723 -7.975 1.00 87.38 337 PRO A N 1
ATOM 2669 C CA . PRO A 1 337 ? -18.282 -5.144 -7.778 1.00 87.38 337 PRO A CA 1
ATOM 2670 C C . PRO A 1 337 ? -17.570 -6.071 -8.780 1.00 87.38 337 PRO A C 1
ATOM 2672 O O . PRO A 1 337 ? -17.131 -7.173 -8.422 1.00 87.38 337 PRO A O 1
ATOM 2675 N N . ASP A 1 338 ? -17.408 -5.584 -10.015 1.00 89.94 338 ASP A N 1
ATOM 2676 C CA . ASP A 1 338 ? -16.856 -6.337 -11.140 1.00 89.94 338 ASP A CA 1
ATOM 2677 C C . ASP A 1 338 ? -15.338 -6.532 -11.053 1.00 89.94 338 ASP A C 1
ATOM 2679 O O . ASP A 1 338 ? -14.845 -7.627 -11.334 1.00 89.94 338 ASP A O 1
ATOM 2683 N N . ASN A 1 339 ? -14.578 -5.499 -10.664 1.00 91.56 339 ASN A N 1
ATOM 2684 C CA . ASN A 1 339 ? -13.112 -5.545 -10.731 1.00 91.56 339 ASN A CA 1
ATOM 2685 C C . ASN A 1 339 ? -12.375 -4.969 -9.512 1.00 91.56 339 ASN A C 1
ATOM 2687 O O . ASN A 1 339 ? -11.150 -5.083 -9.441 1.00 91.56 339 ASN A O 1
ATOM 2691 N N . GLY A 1 340 ? -13.085 -4.436 -8.512 1.00 89.81 340 GLY A N 1
ATOM 2692 C CA . GLY A 1 340 ? -12.483 -3.826 -7.322 1.00 89.81 340 GLY A CA 1
ATOM 2693 C C . GLY A 1 340 ? -11.481 -4.738 -6.607 1.00 89.81 340 GLY A C 1
ATOM 2694 O O . GLY A 1 340 ? -10.403 -4.298 -6.233 1.00 89.81 340 GLY A O 1
ATOM 2695 N N . ARG A 1 341 ? -11.760 -6.045 -6.528 1.00 90.06 341 ARG A N 1
ATOM 2696 C CA . ARG A 1 341 ? -10.849 -7.047 -5.938 1.00 90.06 341 ARG A CA 1
ATOM 2697 C C . ARG A 1 341 ? -9.498 -7.178 -6.653 1.00 90.06 341 ARG A C 1
ATOM 2699 O O . ARG A 1 341 ? -8.502 -7.465 -6.007 1.00 90.06 341 ARG A O 1
ATOM 2706 N N . ASN A 1 342 ? -9.463 -6.996 -7.974 1.00 92.81 342 ASN A N 1
ATOM 2707 C CA . ASN A 1 342 ? -8.222 -7.040 -8.750 1.00 92.81 342 ASN A CA 1
ATOM 2708 C C . ASN A 1 342 ? -7.500 -5.699 -8.644 1.00 92.81 342 ASN A C 1
ATOM 2710 O O . ASN A 1 342 ? -6.286 -5.660 -8.466 1.00 92.81 342 ASN A O 1
ATOM 2714 N N . ASN A 1 343 ? -8.261 -4.602 -8.674 1.00 89.25 343 ASN A N 1
ATOM 2715 C CA . ASN A 1 343 ? -7.732 -3.266 -8.442 1.00 89.25 343 ASN A CA 1
ATOM 2716 C C . ASN A 1 343 ? -7.082 -3.145 -7.046 1.00 89.25 343 ASN A C 1
ATOM 2718 O O . ASN A 1 343 ? -6.086 -2.448 -6.883 1.00 89.25 343 ASN A O 1
ATOM 2722 N N . ALA A 1 344 ? -7.573 -3.901 -6.058 1.00 89.12 344 ALA A N 1
ATOM 2723 C CA . ALA A 1 344 ? -7.043 -3.911 -4.694 1.00 89.12 344 ALA A CA 1
ATOM 2724 C C . ALA A 1 344 ? -5.627 -4.480 -4.608 1.00 89.12 344 ALA A C 1
ATOM 2726 O O . ALA A 1 344 ? -4.862 -4.083 -3.737 1.00 89.12 344 ALA A O 1
ATOM 2727 N N . LEU A 1 345 ? -5.263 -5.371 -5.532 1.00 90.12 345 LEU A N 1
ATOM 2728 C CA . LEU A 1 345 ? -3.915 -5.932 -5.623 1.00 90.12 345 LEU A CA 1
ATOM 2729 C C . LEU A 1 345 ? -2.909 -4.944 -6.237 1.00 90.12 345 LEU A C 1
ATOM 2731 O O . LEU A 1 345 ? -1.702 -5.118 -6.076 1.00 90.12 345 LEU A O 1
ATOM 2735 N N . ARG A 1 346 ? -3.400 -3.938 -6.975 1.00 89.81 346 ARG A N 1
ATOM 2736 C CA . ARG A 1 346 ? -2.582 -2.928 -7.659 1.00 89.81 346 ARG A CA 1
ATOM 2737 C C . ARG A 1 346 ? -2.162 -1.800 -6.726 1.00 89.81 346 ARG A C 1
ATOM 2739 O O . ARG A 1 346 ? -1.061 -1.299 -6.866 1.00 89.81 346 ARG A O 1
ATOM 2746 N N . ILE A 1 347 ? -3.022 -1.356 -5.821 1.00 84.38 347 ILE A N 1
ATOM 2747 C CA . ILE A 1 347 ? -2.750 -0.132 -5.060 1.00 84.38 347 ILE A CA 1
ATOM 2748 C C . ILE A 1 347 ? -2.023 -0.406 -3.737 1.00 84.38 347 ILE A C 1
ATOM 2750 O O . ILE A 1 347 ? -1.995 -1.527 -3.234 1.00 84.38 347 ILE A O 1
ATOM 2754 N N . ASN A 1 348 ? -1.455 0.646 -3.149 1.00 77.25 348 ASN A N 1
ATOM 2755 C CA . ASN A 1 348 ? -0.614 0.578 -1.950 1.00 77.25 348 ASN A CA 1
ATOM 2756 C C . ASN A 1 348 ? -1.398 0.585 -0.616 1.00 77.25 348 ASN A C 1
ATOM 2758 O O . ASN A 1 348 ? -0.819 0.644 0.465 1.00 77.25 348 ASN A O 1
ATOM 2762 N N . GLY A 1 349 ? -2.730 0.519 -0.668 1.00 78.06 349 GLY A N 1
ATOM 2763 C CA . GLY A 1 349 ? -3.577 0.425 0.518 1.00 78.06 349 GLY A CA 1
ATOM 2764 C C . GLY A 1 349 ? -5.052 0.634 0.197 1.00 78.06 349 GLY A C 1
ATOM 2765 O O . GLY A 1 349 ? -5.396 1.434 -0.660 1.00 78.06 349 GLY A O 1
ATOM 2766 N N . LEU A 1 350 ? -5.932 -0.071 0.911 1.00 78.44 350 LEU A N 1
ATOM 2767 C CA . LEU A 1 350 ? -7.384 -0.025 0.694 1.00 78.44 350 LEU A CA 1
ATOM 2768 C C . LEU A 1 350 ? -8.063 1.269 1.190 1.00 78.44 350 LEU A C 1
ATOM 2770 O O . LEU A 1 350 ? -9.247 1.446 0.940 1.00 78.44 350 LEU A O 1
ATOM 2774 N N . GLY A 1 351 ? -7.332 2.156 1.878 1.00 79.06 351 GLY A N 1
ATOM 2775 C CA . GLY A 1 351 ? -7.878 3.356 2.528 1.00 79.06 351 GLY A CA 1
ATOM 2776 C C . GLY A 1 351 ? -8.352 3.126 3.966 1.00 79.06 351 GLY A C 1
ATOM 2777 O O . GLY A 1 351 ? -8.263 2.007 4.474 1.00 79.06 351 GLY A O 1
ATOM 2778 N N . ALA A 1 352 ? -8.807 4.188 4.635 1.00 82.88 352 ALA A N 1
ATOM 2779 C CA . ALA A 1 352 ? -9.258 4.206 6.032 1.00 82.88 352 ALA A CA 1
ATOM 2780 C C . ALA A 1 352 ? -10.510 5.106 6.192 1.00 82.88 352 ALA A C 1
ATOM 2782 O O . ALA A 1 352 ? -10.739 5.957 5.342 1.00 82.88 352 ALA A O 1
ATOM 2783 N N . PRO A 1 353 ? -11.323 4.967 7.256 1.00 90.88 353 PRO A N 1
ATOM 2784 C CA . PRO A 1 353 ? -11.280 3.906 8.257 1.00 90.88 353 PRO A CA 1
ATOM 2785 C C . PRO A 1 353 ? -11.769 2.574 7.679 1.00 90.88 353 PRO A C 1
ATOM 2787 O O . PRO A 1 353 ? -12.644 2.534 6.814 1.00 90.88 353 PRO A O 1
ATOM 2790 N N . ARG A 1 354 ? -11.214 1.469 8.176 1.00 93.94 354 ARG A N 1
ATOM 2791 C CA . ARG A 1 354 ? -11.647 0.110 7.826 1.00 93.94 354 ARG A CA 1
ATOM 2792 C C . ARG A 1 354 ? -12.456 -0.495 8.960 1.00 93.94 354 ARG A C 1
ATOM 2794 O O . ARG A 1 354 ? -12.063 -0.406 10.117 1.00 93.94 354 ARG A O 1
ATOM 2801 N N . GLY A 1 355 ? -13.561 -1.139 8.624 1.00 96.44 355 GLY A N 1
ATOM 2802 C CA . GLY A 1 355 ? -14.287 -2.027 9.518 1.00 96.44 355 GLY A CA 1
ATOM 2803 C C . GLY A 1 355 ? -14.116 -3.465 9.062 1.00 96.44 355 GLY A C 1
ATOM 2804 O O . GLY A 1 355 ? -14.111 -3.732 7.859 1.00 96.44 355 GLY A O 1
ATOM 2805 N N . PHE A 1 356 ? -14.061 -4.399 10.005 1.00 96.62 356 PHE A N 1
ATOM 2806 C CA . PHE A 1 356 ? -14.009 -5.832 9.729 1.00 96.62 356 PHE A CA 1
ATOM 2807 C C . PHE A 1 356 ? -15.055 -6.584 10.539 1.00 96.62 356 PHE A C 1
ATOM 2809 O O . PHE A 1 356 ? -15.273 -6.295 11.714 1.00 96.62 356 PHE A O 1
ATOM 2816 N N . TRP A 1 357 ? -15.646 -7.609 9.934 1.00 97.19 357 TRP A N 1
ATOM 2817 C CA . TRP A 1 357 ? -16.395 -8.612 10.673 1.00 97.19 357 TRP A CA 1
ATOM 2818 C C . TRP A 1 357 ? -15.420 -9.519 11.440 1.00 97.19 357 TRP A C 1
ATOM 2820 O O . TRP A 1 357 ? -14.641 -10.278 10.848 1.00 97.19 357 TRP A O 1
ATOM 2830 N N . THR A 1 358 ? -15.445 -9.423 12.771 1.00 97.06 358 THR A N 1
ATOM 2831 C CA . THR A 1 358 ? -14.440 -10.005 13.674 1.00 97.06 358 THR A CA 1
ATOM 2832 C C . THR A 1 358 ? -14.244 -11.519 13.492 1.00 97.06 358 THR A C 1
ATOM 2834 O O . THR A 1 358 ? -13.090 -11.953 13.449 1.00 97.06 358 THR A O 1
ATOM 2837 N N . PRO A 1 359 ? -15.292 -12.356 13.321 1.00 95.56 359 PRO A N 1
ATOM 2838 C CA . PRO A 1 359 ? -15.122 -13.790 13.069 1.00 95.56 359 PRO A CA 1
ATOM 2839 C C . PRO A 1 359 ? -14.293 -14.131 11.826 1.00 95.56 359 PRO A C 1
ATOM 2841 O O . PRO A 1 359 ? -13.506 -15.077 11.867 1.00 95.56 359 PRO A O 1
ATOM 2844 N N . LEU A 1 360 ? -14.434 -13.379 10.725 1.00 93.56 360 LEU A N 1
ATOM 2845 C CA . LEU A 1 360 ? -13.588 -13.596 9.550 1.00 93.56 360 LEU A CA 1
ATOM 2846 C C . LEU A 1 360 ? -12.145 -13.225 9.861 1.00 93.56 360 LEU A C 1
ATOM 2848 O O . LEU A 1 360 ? -11.250 -13.999 9.527 1.00 93.56 360 LEU A O 1
ATOM 2852 N N . LEU A 1 361 ? -11.932 -12.073 10.500 1.00 92.00 361 LEU A N 1
ATOM 2853 C CA . LEU A 1 361 ? -10.593 -11.576 10.799 1.00 92.00 361 LEU A CA 1
ATOM 2854 C C . LEU A 1 361 ? -9.826 -12.547 11.711 1.00 92.00 361 LEU A C 1
ATOM 2856 O O . LEU A 1 361 ? -8.691 -12.891 11.403 1.00 92.00 361 LEU A O 1
ATOM 2860 N N . ARG A 1 362 ? -10.486 -13.100 12.738 1.00 94.25 362 ARG A N 1
ATOM 2861 C CA . ARG A 1 362 ? -9.938 -14.144 13.630 1.00 94.25 362 ARG A CA 1
ATOM 2862 C C . ARG A 1 362 ? -9.625 -15.481 12.945 1.00 94.25 362 ARG A C 1
ATOM 2864 O O . ARG A 1 362 ? -8.977 -16.319 13.554 1.00 94.25 362 ARG A O 1
ATOM 2871 N N . ARG A 1 363 ? -10.153 -15.733 11.742 1.00 91.62 363 ARG A N 1
ATOM 2872 C CA . ARG A 1 363 ? -9.907 -16.971 10.979 1.00 91.62 363 ARG A CA 1
ATOM 2873 C C . ARG A 1 363 ? -8.721 -16.843 10.023 1.00 91.62 363 ARG A C 1
ATOM 2875 O O . ARG A 1 363 ? -8.159 -17.859 9.627 1.00 91.62 363 ARG A O 1
ATOM 2882 N N . ILE A 1 364 ? -8.435 -15.624 9.564 1.00 88.06 364 ILE A N 1
ATOM 2883 C CA . ILE A 1 364 ? -7.350 -15.339 8.612 1.00 88.06 364 ILE A CA 1
ATOM 2884 C C . ILE A 1 364 ? -6.067 -14.863 9.301 1.00 88.06 364 ILE A C 1
ATOM 2886 O O . ILE A 1 364 ? -5.011 -14.930 8.677 1.00 88.06 364 ILE A O 1
ATOM 2890 N N . ASN A 1 365 ? -6.180 -14.370 10.538 1.00 74.62 365 ASN A N 1
ATOM 2891 C CA . ASN A 1 365 ? -5.073 -14.184 11.474 1.00 74.62 365 ASN A CA 1
ATOM 2892 C C . ASN A 1 365 ? -4.729 -15.520 12.130 1.00 74.62 365 ASN A C 1
ATOM 2894 O O . ASN A 1 365 ? -3.521 -15.825 12.230 1.00 74.62 365 ASN A O 1
#